Protein AF-A0A7V3H7J8-F1 (afdb_monomer_lite)

pLDDT: mean 81.55, std 11.9, range [46.94, 96.19]

Secondary structure (DSSP, 8-state):
-HHHHHHHHHHHHHHHHS------PPPPPGGGHHHHHHHHHHHHHHHHHHHHHHHHHTTBGGG--PPPP-SSPPTT--HHHHHHHHHSS--HHHHHHHHHHHHHTTSEEEEE--BTTB---EEEEE-S--GGGS-HHHHHIIIIIISSS-SEE---S-HHHHHHHHHHHHHHHHHHHHHTTSB-S-HHHHHHHHHHHHHHTTHHHHHHHHHHHHHHS-HHHHHHHHHHHHHHHHHHHHHHHSSS--HHHHHHHHHHHHTTHHHHH--TTHHHHSTTTHHHHHHHHHHHHHHTB-SB-HHHHHHHHHHHHHHHHIIIIIHHHHHHHHHH-TT---HHHHHHHHTT----HHHHH-

Radius of gyration: 30.69 Å; chains: 1; bounding box: 76×36×90 Å

Foldseek 3Di:
DVVLLVVLVVVVVVLVVDDDDPPWPPFDPPVVVVVLLVVVVVLLVVLVVVLLVLLLQLAFCVNVDDFAADQDADPPADLLLLLCLPPVACDLLLLLLLLLVCVQVVQKDWDFDDDPPDPTFIKIAGDPDDCPPPDPLSCCCVCPLAQVDHRMGGDDPPPPVSVVVVVVSSVVSVVVCVVVQFFPPDLLVSLLVSQLVSLVSCVVVLVSLLVVCVVNGDPSLSVLVSVLVVVLSCLSNVLSVDPDRDVVVSVVSSVVSVVCVCVVVVDPVVVSSHCSVVVVVSVVSSVSSSVRRDRTGSVNSVSSSSSVSHLVCLLPPVVVVVVVCCVVPVRDRDNSVSSCSSSVVDDHPSSVSD

Sequence (354 aa):
MHYLIFGMFLFIAYLTWHDFDTTVKPFPGPESLLPLILGQSVLLAGYIFYLFYLAKRFGSLSVMGSIVVRYTPPKDISLFQAGYLIDESNDTRDFAAAVIELADLGYLEIKTMKKEYVKDRLYLQKTSKQTTELTPDQRYFMEKILFSKDDLFYPPTDKAHFYQKFTKFDREVRDRLKLKGLLHFDIKEARRAFTRKAGMALFPFLIFYLLVTAIYFDSRLMILTGVLMLVFLIGVIGNASSEERNFSQMYAVYYFLMIPLPSIVQNWEIIYVTPMFIMPLITTLIQYHDSKITKFTEKGLKVYKELIGYREFILRTEVPRIARLMEERPHHVSKSLAYALLFKLLQHPLQNKL

Structure (mmCIF, N/CA/C/O backbone):
data_AF-A0A7V3H7J8-F1
#
_entry.id   AF-A0A7V3H7J8-F1
#
loop_
_atom_site.group_PDB
_atom_site.id
_atom_site.type_symbol
_atom_site.label_atom_id
_atom_site.label_alt_id
_atom_site.label_comp_id
_atom_site.label_asym_id
_atom_site.label_entity_id
_atom_site.label_seq_id
_atom_site.pdbx_PDB_ins_code
_atom_site.Cartn_x
_atom_site.Cartn_y
_atom_site.Cartn_z
_atom_site.occupancy
_atom_site.B_iso_or_equiv
_atom_site.auth_seq_id
_atom_site.auth_comp_id
_atom_site.auth_asym_id
_atom_site.auth_atom_id
_atom_site.pdbx_PDB_model_num
ATOM 1 N N . MET A 1 1 ? 28.751 11.196 -7.782 1.00 48.44 1 MET A N 1
ATOM 2 C CA . MET A 1 1 ? 27.990 11.639 -8.974 1.00 48.44 1 MET A CA 1
ATOM 3 C C . MET A 1 1 ? 28.751 12.699 -9.775 1.00 48.44 1 MET A C 1
ATOM 5 O O . MET A 1 1 ? 28.994 12.462 -10.945 1.00 48.44 1 MET A O 1
ATOM 9 N N . HIS A 1 2 ? 29.222 13.788 -9.155 1.00 46.94 2 HIS A N 1
ATOM 10 C CA . HIS A 1 2 ? 29.958 14.877 -9.826 1.00 46.94 2 HIS A CA 1
ATOM 11 C C . HIS A 1 2 ? 31.196 14.430 -10.637 1.00 46.94 2 HIS A C 1
ATOM 13 O O . HIS A 1 2 ? 31.300 14.766 -11.810 1.00 46.94 2 HIS A O 1
ATOM 19 N N . TYR A 1 3 ? 32.072 13.589 -10.076 1.00 54.25 3 TYR A N 1
ATOM 20 C CA . TYR A 1 3 ? 33.247 13.064 -10.798 1.00 54.25 3 TYR A CA 1
ATOM 21 C C . TYR A 1 3 ? 32.899 12.144 -11.980 1.00 54.25 3 TYR A C 1
ATOM 23 O O . TYR A 1 3 ? 33.614 12.114 -12.975 1.00 54.25 3 TYR A O 1
ATOM 31 N N . LEU A 1 4 ? 31.777 11.425 -11.886 1.00 52.94 4 LEU A N 1
ATOM 32 C CA . LEU A 1 4 ? 31.276 10.532 -12.937 1.00 52.94 4 LEU A CA 1
ATOM 33 C C . LEU A 1 4 ? 30.724 11.342 -14.120 1.00 52.94 4 LEU A C 1
ATOM 35 O O . LEU A 1 4 ? 30.998 11.020 -15.269 1.00 52.94 4 LEU A O 1
ATOM 39 N N . ILE A 1 5 ? 30.008 12.432 -13.826 1.00 54.97 5 ILE A N 1
ATOM 40 C CA . ILE A 1 5 ? 29.494 13.375 -14.830 1.00 54.97 5 ILE A CA 1
ATOM 41 C C . ILE A 1 5 ? 30.656 14.100 -15.527 1.00 54.97 5 ILE A C 1
ATOM 43 O O . ILE A 1 5 ? 30.672 14.187 -16.751 1.00 54.97 5 ILE A O 1
ATOM 47 N N . PHE A 1 6 ? 31.656 14.558 -14.767 1.00 65.69 6 PHE A N 1
ATOM 48 C CA . PHE A 1 6 ? 32.834 15.238 -15.315 1.00 65.69 6 PHE A CA 1
ATOM 49 C C . PHE A 1 6 ? 33.707 14.315 -16.181 1.00 65.69 6 PHE A C 1
ATOM 51 O O . PHE A 1 6 ? 34.091 14.687 -17.287 1.00 65.69 6 PHE A O 1
ATOM 58 N N . GLY A 1 7 ? 33.965 13.082 -15.731 1.00 67.56 7 GLY A N 1
ATOM 59 C CA . GLY A 1 7 ? 34.697 12.091 -16.527 1.00 67.56 7 GLY A CA 1
ATOM 60 C C . GLY A 1 7 ? 33.975 11.726 -17.826 1.00 67.56 7 GLY A C 1
ATOM 61 O O . GLY A 1 7 ? 34.606 11.577 -18.869 1.00 67.56 7 GLY A O 1
ATOM 62 N N . MET A 1 8 ? 32.642 11.659 -17.796 1.00 63.00 8 MET A N 1
ATOM 63 C CA . MET A 1 8 ? 31.847 11.394 -18.993 1.00 63.00 8 MET A CA 1
ATOM 64 C C . MET A 1 8 ? 31.831 12.582 -19.962 1.00 63.00 8 MET A C 1
ATOM 66 O O . MET A 1 8 ? 31.836 12.372 -21.169 1.00 63.00 8 MET A O 1
ATOM 70 N N . PHE A 1 9 ? 31.884 13.817 -19.455 1.00 65.62 9 PHE A N 1
ATOM 71 C CA . PHE A 1 9 ? 32.040 15.015 -20.283 1.00 65.62 9 PHE A CA 1
ATOM 72 C C . PHE A 1 9 ? 33.366 15.002 -21.051 1.00 65.62 9 PHE A C 1
ATOM 74 O O . PHE A 1 9 ? 33.374 15.214 -22.260 1.00 65.62 9 PHE A O 1
ATOM 81 N N . LEU A 1 10 ? 34.471 14.675 -20.375 1.00 70.94 10 LEU A N 1
ATOM 82 C CA . LEU A 1 10 ? 35.780 14.530 -21.018 1.00 70.94 10 LEU A CA 1
ATOM 83 C C . LEU A 1 10 ? 35.794 13.395 -22.051 1.00 70.94 10 LEU A C 1
ATOM 85 O O . LEU A 1 10 ? 36.398 13.543 -23.107 1.00 70.94 10 LEU A O 1
ATOM 89 N N . PHE A 1 11 ? 35.093 12.291 -21.780 1.00 67.25 11 PHE A N 1
ATOM 90 C CA . PHE A 1 11 ? 34.966 11.177 -22.720 1.00 67.25 11 PHE A CA 1
ATOM 91 C C . PHE A 1 11 ? 34.154 11.545 -23.970 1.00 67.25 11 PHE A C 1
ATOM 93 O O . PHE A 1 11 ? 34.574 11.240 -25.083 1.00 67.25 11 PHE A O 1
ATOM 100 N N . ILE A 1 12 ? 33.024 12.245 -23.807 1.00 62.56 12 ILE A N 1
ATOM 101 C CA . ILE A 1 12 ? 32.221 12.749 -24.932 1.00 62.56 12 ILE A CA 1
ATOM 102 C C . ILE A 1 12 ? 33.039 13.757 -25.745 1.00 62.56 12 ILE A C 1
ATOM 104 O O . ILE A 1 12 ? 33.110 13.622 -26.962 1.00 62.56 12 ILE A O 1
ATOM 108 N N . ALA A 1 13 ? 33.715 14.701 -25.081 1.00 63.53 13 ALA A N 1
ATOM 109 C CA . ALA A 1 13 ? 34.576 15.688 -25.728 1.00 63.53 13 ALA A CA 1
ATOM 110 C C . ALA A 1 13 ? 35.720 15.030 -26.521 1.00 63.53 13 ALA A C 1
ATOM 112 O O . ALA A 1 13 ? 35.988 15.422 -27.655 1.00 63.53 13 ALA A O 1
ATOM 113 N N . TYR A 1 14 ? 36.347 13.992 -25.958 1.00 69.50 14 TYR A N 1
ATOM 114 C CA . TYR A 1 14 ? 37.379 13.197 -26.625 1.00 69.50 14 TYR A CA 1
ATOM 115 C C . TYR A 1 14 ? 36.848 12.487 -27.878 1.00 69.50 14 TYR A C 1
ATOM 117 O O . TYR A 1 14 ? 37.484 12.546 -28.928 1.00 69.50 14 TYR A O 1
ATOM 125 N N . LEU A 1 15 ? 35.662 11.872 -27.796 1.00 58.56 15 LEU A N 1
ATOM 126 C CA . LEU A 1 15 ? 35.021 11.218 -28.940 1.00 58.56 15 LEU A CA 1
ATOM 127 C C . LEU A 1 15 ? 34.608 12.206 -30.041 1.00 58.56 15 LEU A C 1
ATOM 129 O O . LEU A 1 15 ? 34.590 11.823 -31.206 1.00 58.56 15 LEU A O 1
ATOM 133 N N . THR A 1 16 ? 34.276 13.453 -29.691 1.00 59.59 16 THR A N 1
ATOM 134 C CA . THR A 1 16 ? 33.894 14.498 -30.657 1.00 59.59 16 THR A CA 1
ATOM 135 C C . THR A 1 16 ? 35.073 15.259 -31.268 1.00 59.59 16 THR A C 1
ATOM 137 O O . THR A 1 16 ? 34.918 15.822 -32.343 1.00 59.59 16 THR A O 1
ATOM 140 N N . TRP A 1 17 ? 36.224 15.329 -30.588 1.00 58.91 17 TRP A N 1
ATOM 141 C CA . TRP A 1 17 ? 37.380 16.140 -31.012 1.00 58.91 17 TRP A CA 1
ATOM 142 C C . TRP A 1 17 ? 38.265 15.448 -32.054 1.00 58.91 17 TRP A C 1
ATOM 144 O O . TRP A 1 17 ? 38.999 16.099 -32.792 1.00 58.91 17 TRP A O 1
ATOM 154 N N . HIS A 1 18 ? 38.244 14.122 -32.094 1.00 58.72 18 HIS A N 1
ATOM 155 C CA . HIS A 1 18 ? 39.164 13.355 -32.915 1.00 58.72 18 HIS A CA 1
ATOM 156 C C . HIS A 1 18 ? 38.475 12.927 -34.223 1.00 58.72 18 HIS A C 1
ATOM 158 O O . HIS A 1 18 ? 37.581 12.080 -34.203 1.00 58.72 18 HIS A O 1
ATOM 164 N N . ASP A 1 19 ? 38.901 13.506 -35.354 1.00 49.66 19 ASP A N 1
ATOM 165 C CA . ASP A 1 19 ? 38.477 13.085 -36.697 1.00 49.66 19 ASP A CA 1
ATOM 166 C C . ASP A 1 19 ? 38.948 11.651 -36.951 1.00 49.66 19 ASP A C 1
ATOM 168 O O . ASP A 1 19 ? 40.128 11.383 -37.184 1.00 49.66 19 ASP A O 1
ATOM 172 N N . PHE A 1 20 ? 38.016 10.711 -36.870 1.00 52.31 20 PHE A N 1
ATOM 173 C CA . PHE A 1 20 ? 38.263 9.306 -37.151 1.00 52.31 20 PHE A CA 1
ATOM 174 C C . PHE A 1 20 ? 37.317 8.847 -38.255 1.00 52.31 20 PHE A C 1
ATOM 176 O O . PHE A 1 20 ? 36.102 8.995 -38.111 1.00 52.31 20 PHE A O 1
ATOM 183 N N . ASP A 1 21 ? 37.899 8.242 -39.293 1.00 49.41 21 ASP A N 1
ATOM 184 C CA . ASP A 1 21 ? 37.272 7.760 -40.529 1.00 49.41 21 ASP A CA 1
ATOM 185 C C . ASP A 1 21 ? 35.818 7.300 -40.316 1.00 49.41 21 ASP A C 1
ATOM 187 O O . ASP A 1 21 ? 35.538 6.374 -39.543 1.00 49.41 21 ASP A O 1
ATOM 191 N N . THR A 1 22 ? 34.883 8.042 -40.908 1.00 51.53 22 THR A N 1
ATOM 192 C CA . THR A 1 22 ? 33.435 7.916 -40.728 1.00 51.53 22 THR A CA 1
ATOM 193 C C . THR A 1 22 ? 32.859 7.017 -41.812 1.00 51.53 22 THR A C 1
ATOM 195 O O . THR A 1 22 ? 31.989 7.412 -42.586 1.00 51.53 22 THR A O 1
ATOM 198 N N . THR A 1 23 ? 33.296 5.760 -41.866 1.00 48.47 23 THR A N 1
ATOM 199 C CA . THR A 1 23 ? 32.569 4.751 -42.644 1.00 48.47 23 THR A CA 1
ATOM 200 C C . THR A 1 23 ? 31.285 4.393 -41.895 1.00 48.47 23 THR A C 1
ATOM 202 O O . THR A 1 23 ? 31.189 3.359 -41.232 1.00 48.47 23 THR A O 1
ATOM 205 N N . VAL A 1 24 ? 30.294 5.285 -41.949 1.00 54.56 24 VAL A N 1
ATOM 206 C CA . VAL A 1 24 ? 28.927 4.996 -41.519 1.00 54.56 24 VAL A CA 1
ATOM 207 C C . VAL A 1 24 ? 28.460 3.835 -42.388 1.00 54.56 24 VAL A C 1
ATOM 209 O O . VAL A 1 24 ? 28.353 3.979 -43.607 1.00 54.56 24 VAL A O 1
ATOM 212 N N . LYS A 1 25 ? 28.237 2.657 -41.787 1.00 60.25 25 LYS A N 1
ATOM 213 C CA . LYS A 1 25 ? 27.578 1.555 -42.500 1.00 60.25 25 LYS A CA 1
ATOM 214 C C . LYS A 1 25 ? 26.296 2.133 -43.109 1.00 60.25 25 LYS A C 1
ATOM 216 O O . LYS A 1 25 ? 25.581 2.822 -42.377 1.00 60.25 25 LYS A O 1
ATOM 221 N N . PRO A 1 26 ? 26.018 1.915 -44.407 1.00 58.59 26 PRO A N 1
ATOM 222 C CA . PRO A 1 26 ? 24.829 2.475 -45.027 1.00 58.59 26 PRO A CA 1
ATOM 223 C C . PRO A 1 26 ? 23.626 2.080 -44.180 1.00 58.59 26 PRO A C 1
ATOM 225 O O . PRO A 1 26 ? 23.442 0.898 -43.871 1.00 58.59 26 PRO A O 1
ATOM 228 N N . PHE A 1 27 ? 22.880 3.093 -43.735 1.00 58.94 27 PHE A N 1
ATOM 229 C CA . PHE A 1 27 ? 21.714 2.877 -42.899 1.00 58.94 27 PHE A CA 1
ATOM 230 C C . PHE A 1 27 ? 20.794 1.912 -43.645 1.00 58.94 27 PHE A C 1
ATOM 232 O O . PHE A 1 27 ? 20.545 2.104 -44.841 1.00 58.94 27 PHE A O 1
ATOM 239 N N . PRO A 1 28 ? 20.378 0.822 -42.998 1.00 61.19 28 PRO A N 1
ATOM 240 C CA . PRO A 1 28 ? 19.644 -0.208 -43.698 1.00 61.19 28 PRO A CA 1
ATOM 241 C C . PRO A 1 28 ? 18.299 0.391 -44.151 1.00 61.19 28 PRO A C 1
ATOM 243 O O . PRO A 1 28 ? 17.691 1.192 -43.442 1.00 61.19 28 PRO A O 1
ATOM 246 N N . GLY A 1 29 ? 17.854 0.062 -45.367 1.00 64.69 29 GLY A N 1
ATOM 247 C CA . GLY A 1 29 ? 16.627 0.639 -45.925 1.00 64.69 29 GLY A CA 1
ATOM 248 C C . GLY A 1 29 ? 15.390 0.381 -45.043 1.00 64.69 29 GLY A C 1
ATOM 249 O O . GLY A 1 29 ? 15.437 -0.478 -44.156 1.00 64.69 29 GLY A O 1
ATOM 250 N N . PRO A 1 30 ? 14.253 1.055 -45.299 1.00 65.12 30 PRO A N 1
ATOM 251 C CA . PRO A 1 30 ? 13.057 1.019 -44.444 1.00 65.12 30 PRO A CA 1
ATOM 252 C C . PRO A 1 30 ? 12.567 -0.390 -44.065 1.00 65.12 30 PRO A C 1
ATOM 254 O O . PRO A 1 30 ? 12.043 -0.600 -42.972 1.00 65.12 30 PRO A O 1
ATOM 257 N N . GLU A 1 31 ? 12.788 -1.374 -44.940 1.00 69.06 31 GLU A N 1
ATOM 258 C CA . GLU A 1 31 ? 12.435 -2.788 -44.745 1.00 69.06 31 GLU A CA 1
ATOM 259 C C . GLU A 1 31 ? 13.108 -3.429 -43.517 1.00 69.06 31 GLU A C 1
ATOM 261 O O . GLU A 1 31 ? 12.549 -4.321 -42.882 1.00 69.06 31 GLU A O 1
ATOM 266 N N . SER A 1 32 ? 14.284 -2.936 -43.130 1.00 71.00 32 SER A N 1
ATOM 267 C CA . SER A 1 32 ? 15.038 -3.407 -41.962 1.00 71.00 32 SER A CA 1
ATOM 268 C C . SER A 1 32 ? 14.593 -2.780 -40.633 1.00 71.00 32 SER A C 1
ATOM 270 O O . SER A 1 32 ? 14.887 -3.326 -39.569 1.00 71.00 32 SER A O 1
ATOM 272 N N . LEU A 1 33 ? 13.863 -1.658 -40.672 1.00 73.88 33 LEU A N 1
ATOM 273 C CA . LEU A 1 33 ? 13.420 -0.928 -39.479 1.00 73.88 33 LEU A CA 1
ATOM 274 C C . LEU A 1 33 ? 12.201 -1.578 -38.836 1.00 73.88 33 LEU A C 1
ATOM 276 O O . LEU A 1 33 ? 12.096 -1.635 -37.611 1.00 73.88 33 LEU A O 1
ATOM 280 N N . LEU A 1 34 ? 11.294 -2.107 -39.658 1.00 79.88 34 LEU A N 1
ATOM 281 C CA . LEU A 1 34 ? 10.054 -2.729 -39.206 1.00 79.88 34 LEU A CA 1
ATOM 282 C C . LEU A 1 34 ? 10.276 -3.847 -38.163 1.00 79.88 34 LEU A C 1
ATOM 284 O O . LEU A 1 34 ? 9.681 -3.759 -37.086 1.00 79.88 34 LEU A O 1
ATOM 288 N N . PRO A 1 35 ? 11.132 -4.869 -38.387 1.00 83.38 35 PRO A N 1
ATOM 289 C CA . PRO A 1 35 ? 11.359 -5.917 -37.389 1.00 83.38 35 PRO A CA 1
ATOM 290 C C . PRO A 1 35 ? 11.995 -5.388 -36.096 1.00 83.38 35 PRO A C 1
ATOM 292 O O . PRO A 1 35 ? 11.725 -5.923 -35.020 1.00 83.38 35 PRO A O 1
ATOM 295 N N . LEU A 1 36 ? 12.797 -4.320 -36.168 1.00 80.88 36 LEU A N 1
ATOM 296 C CA . LEU A 1 36 ? 13.416 -3.699 -34.994 1.00 80.88 36 LEU A CA 1
ATOM 297 C C . LEU A 1 36 ? 12.382 -2.963 -34.151 1.00 80.88 36 LEU A C 1
ATOM 299 O O . LEU A 1 36 ? 12.310 -3.182 -32.943 1.00 80.88 36 LEU A O 1
ATOM 303 N N . ILE A 1 37 ? 11.544 -2.149 -34.793 1.00 81.94 37 ILE A N 1
ATOM 304 C CA . ILE A 1 37 ? 10.445 -1.430 -34.143 1.00 81.94 37 ILE A CA 1
ATOM 305 C C . ILE A 1 37 ? 9.473 -2.430 -33.506 1.00 81.94 37 ILE A C 1
ATOM 307 O O . ILE A 1 37 ? 9.069 -2.255 -32.353 1.00 81.94 37 ILE A O 1
ATOM 311 N N . LEU A 1 38 ? 9.137 -3.515 -34.211 1.00 85.94 38 LEU A N 1
ATOM 312 C CA . LEU A 1 38 ? 8.300 -4.590 -33.676 1.00 85.94 38 LEU A CA 1
ATOM 313 C C . LEU A 1 38 ? 8.958 -5.272 -32.470 1.00 85.94 38 LEU A C 1
ATOM 315 O O . LEU A 1 38 ? 8.311 -5.422 -31.434 1.00 85.94 38 LEU A O 1
ATOM 319 N N . GLY A 1 39 ? 10.245 -5.621 -32.556 1.00 86.00 39 GLY A N 1
ATOM 320 C CA . GLY A 1 39 ? 10.995 -6.217 -31.448 1.00 86.00 39 GLY A CA 1
ATOM 321 C C . GLY A 1 39 ? 11.015 -5.331 -30.198 1.00 86.00 39 GLY A C 1
ATOM 322 O O . GLY A 1 39 ? 10.731 -5.801 -29.095 1.00 86.00 39 GLY A O 1
ATOM 323 N N . GLN A 1 40 ? 11.258 -4.029 -30.365 1.00 83.44 40 GLN A N 1
ATOM 324 C CA . GLN A 1 40 ? 11.216 -3.051 -29.271 1.00 83.44 40 GLN A CA 1
ATOM 325 C C . GLN A 1 40 ? 9.823 -2.904 -28.677 1.00 83.44 40 GLN A C 1
ATOM 327 O O . GLN A 1 40 ? 9.680 -2.838 -27.457 1.00 83.44 40 GLN A O 1
ATOM 332 N N . SER A 1 41 ? 8.798 -2.882 -29.526 1.00 86.88 41 SER A N 1
ATOM 333 C CA . SER A 1 41 ? 7.407 -2.767 -29.093 1.00 86.88 41 SER A CA 1
ATOM 334 C C . SER A 1 41 ? 6.981 -3.980 -28.266 1.00 86.88 41 SER A C 1
ATOM 336 O O . SER A 1 41 ? 6.339 -3.821 -27.229 1.00 86.88 41 SER A O 1
ATOM 338 N N . VAL A 1 42 ? 7.389 -5.187 -28.671 1.00 90.69 42 VAL A N 1
ATOM 339 C CA . VAL A 1 42 ? 7.134 -6.427 -27.922 1.00 90.69 42 VAL A CA 1
ATOM 340 C C . VAL A 1 42 ? 7.852 -6.409 -26.573 1.00 90.69 42 VAL A C 1
ATOM 342 O O . VAL A 1 42 ? 7.228 -6.705 -25.551 1.00 90.69 42 VAL A O 1
ATOM 345 N N . LEU A 1 43 ? 9.130 -6.015 -26.541 1.00 90.44 43 LEU A N 1
ATOM 346 C CA . LEU A 1 43 ? 9.864 -5.862 -25.284 1.00 90.44 43 LEU A CA 1
ATOM 347 C C . LEU A 1 43 ? 9.171 -4.848 -24.371 1.00 90.44 43 LEU A C 1
ATOM 349 O O . LEU A 1 43 ? 8.933 -5.151 -23.201 1.00 90.44 43 LEU A O 1
ATOM 353 N N . LEU A 1 44 ? 8.788 -3.682 -24.905 1.00 89.50 44 LEU A N 1
ATOM 354 C CA . LEU A 1 44 ? 8.095 -2.619 -24.173 1.00 89.50 44 LEU A CA 1
ATOM 355 C C . LEU A 1 44 ? 6.775 -3.104 -23.581 1.00 89.50 44 LEU A C 1
ATOM 357 O O . LEU A 1 44 ? 6.534 -2.908 -22.390 1.00 89.50 44 LEU A O 1
ATOM 361 N N . ALA A 1 45 ? 5.950 -3.778 -24.378 1.00 92.25 45 ALA A N 1
ATOM 362 C CA . ALA A 1 45 ? 4.697 -4.356 -23.913 1.00 92.25 45 ALA A CA 1
ATOM 363 C C . ALA A 1 45 ? 4.935 -5.380 -22.790 1.00 92.25 45 ALA A C 1
ATOM 365 O O . ALA A 1 45 ? 4.269 -5.325 -21.752 1.00 92.25 45 ALA A O 1
ATOM 366 N N . GLY A 1 46 ? 5.929 -6.261 -22.950 1.00 94.56 46 GLY A N 1
ATOM 367 C CA . GLY A 1 46 ? 6.325 -7.228 -21.924 1.00 94.56 46 GLY A CA 1
ATOM 368 C C . GLY A 1 46 ? 6.790 -6.562 -20.627 1.00 94.56 46 GLY A C 1
ATOM 369 O O . GLY A 1 46 ? 6.402 -6.980 -19.535 1.00 94.56 46 GLY A O 1
ATOM 370 N N . TYR A 1 47 ? 7.558 -5.478 -20.728 1.00 94.06 47 TYR A N 1
ATOM 371 C CA . TYR A 1 47 ? 8.011 -4.705 -19.574 1.00 94.06 47 TYR A CA 1
ATOM 372 C C . TYR A 1 47 ? 6.882 -3.973 -18.866 1.00 94.06 47 TYR A C 1
ATOM 374 O O . TYR A 1 47 ? 6.817 -4.004 -17.641 1.00 94.06 47 TYR A O 1
ATOM 382 N N . ILE A 1 48 ? 5.978 -3.339 -19.614 1.00 94.06 48 ILE A N 1
ATOM 383 C CA . ILE A 1 48 ? 4.800 -2.686 -19.043 1.00 94.06 48 ILE A CA 1
ATOM 384 C C . ILE A 1 48 ? 3.975 -3.727 -18.283 1.00 94.06 48 ILE A C 1
ATOM 386 O O . ILE A 1 48 ? 3.651 -3.514 -17.116 1.00 94.06 48 ILE A O 1
ATOM 390 N N . PHE A 1 49 ? 3.711 -4.889 -18.887 1.00 95.75 49 PHE A N 1
ATOM 391 C CA . PHE A 1 49 ? 3.004 -5.979 -18.217 1.00 95.75 49 PHE A CA 1
ATOM 392 C C . PHE A 1 49 ? 3.721 -6.438 -16.936 1.00 95.75 49 PHE A C 1
ATOM 394 O O . PHE A 1 49 ? 3.092 -6.567 -15.882 1.00 95.75 49 PHE A O 1
ATOM 401 N N . TYR A 1 50 ? 5.044 -6.615 -16.992 1.00 96.19 50 TYR A N 1
ATOM 402 C CA . TYR A 1 50 ? 5.858 -6.937 -15.820 1.00 96.19 50 TYR A CA 1
ATOM 403 C C . TYR A 1 50 ? 5.785 -5.849 -14.738 1.00 96.19 50 TYR A C 1
ATOM 405 O O . TYR A 1 50 ? 5.653 -6.171 -13.558 1.00 96.19 50 TYR A O 1
ATOM 413 N N . LEU A 1 51 ? 5.816 -4.569 -15.113 1.00 95.69 51 LEU A N 1
ATOM 414 C CA . LEU A 1 51 ? 5.720 -3.444 -14.187 1.00 95.69 51 LEU A CA 1
ATOM 415 C C . LEU A 1 51 ? 4.360 -3.422 -13.481 1.00 95.69 51 LEU A C 1
ATOM 417 O O . LEU A 1 51 ? 4.316 -3.259 -12.263 1.00 95.69 51 LEU A O 1
ATOM 421 N N . PHE A 1 52 ? 3.265 -3.658 -14.210 1.00 95.31 52 PHE A N 1
ATOM 422 C CA . PHE A 1 52 ? 1.923 -3.802 -13.635 1.00 95.31 52 PHE A CA 1
ATOM 423 C C . PHE A 1 52 ? 1.836 -4.997 -12.679 1.00 95.31 52 PHE A C 1
ATOM 425 O O . PHE A 1 52 ? 1.310 -4.870 -11.568 1.00 95.31 52 PHE A O 1
ATOM 432 N N . TYR A 1 53 ? 2.387 -6.148 -13.075 1.00 95.81 53 TYR A N 1
ATOM 433 C CA . TYR A 1 53 ? 2.484 -7.329 -12.217 1.00 95.81 53 TYR A CA 1
ATOM 434 C C . TYR A 1 53 ? 3.261 -7.027 -10.926 1.00 95.81 53 TYR A C 1
ATOM 436 O O . TYR A 1 53 ? 2.804 -7.346 -9.825 1.00 95.81 53 TYR A O 1
ATOM 444 N N . LEU A 1 54 ? 4.404 -6.351 -11.042 1.00 95.94 54 LEU A N 1
ATOM 445 C CA . LEU A 1 54 ? 5.238 -5.965 -9.911 1.00 95.94 54 LEU A CA 1
ATOM 446 C C . LEU A 1 54 ? 4.510 -4.961 -9.004 1.00 95.94 54 LEU A C 1
ATOM 448 O O . LEU A 1 54 ? 4.461 -5.156 -7.791 1.00 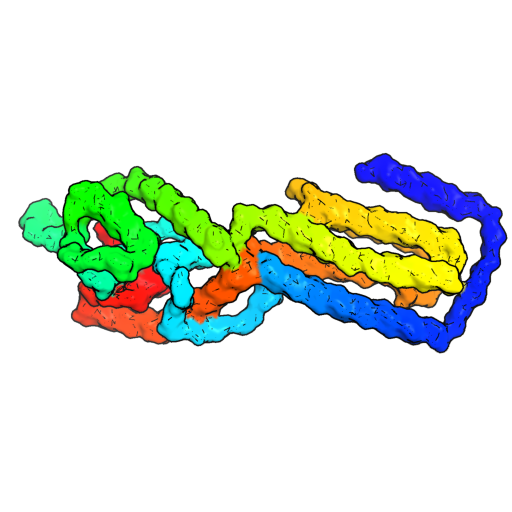95.94 54 LEU A O 1
ATOM 452 N N . ALA A 1 55 ? 3.882 -3.931 -9.572 1.00 95.31 55 ALA A N 1
ATOM 453 C CA . ALA A 1 55 ? 3.123 -2.925 -8.831 1.00 95.31 55 ALA A CA 1
ATOM 454 C C . ALA A 1 55 ? 1.991 -3.563 -8.012 1.00 95.31 55 ALA A C 1
ATOM 456 O O . ALA A 1 55 ? 1.786 -3.207 -6.848 1.00 95.31 55 ALA A O 1
ATOM 457 N N . LYS A 1 56 ? 1.308 -4.565 -8.579 1.00 94.62 56 LYS A N 1
ATOM 458 C CA . LYS A 1 56 ? 0.307 -5.371 -7.870 1.00 94.62 56 LYS A CA 1
ATOM 459 C C . LYS A 1 56 ? 0.905 -6.137 -6.698 1.00 94.62 56 LYS A C 1
ATOM 461 O O . LYS A 1 56 ? 0.393 -6.032 -5.585 1.00 94.62 56 LYS A O 1
ATOM 466 N N . ARG A 1 57 ? 2.015 -6.841 -6.923 1.00 93.88 57 ARG A N 1
ATOM 467 C CA . ARG A 1 57 ? 2.723 -7.618 -5.892 1.00 93.88 57 ARG A CA 1
ATOM 468 C C . ARG A 1 57 ? 3.154 -6.769 -4.695 1.00 93.88 57 ARG A C 1
ATOM 470 O O . ARG A 1 57 ? 3.143 -7.247 -3.561 1.00 93.88 57 ARG A O 1
ATOM 477 N N . PHE A 1 58 ? 3.523 -5.516 -4.948 1.00 94.06 58 PHE A N 1
ATOM 478 C CA . PHE A 1 58 ? 3.952 -4.563 -3.924 1.00 94.06 58 PHE A CA 1
ATOM 479 C C . PHE A 1 58 ? 2.804 -3.763 -3.286 1.00 94.06 58 PHE A C 1
ATOM 481 O O . PHE A 1 58 ? 3.062 -2.978 -2.378 1.00 94.06 58 PHE A O 1
ATOM 488 N N . GLY A 1 59 ? 1.546 -3.983 -3.686 1.00 91.31 59 GLY A N 1
ATOM 489 C CA . GLY A 1 59 ? 0.387 -3.317 -3.080 1.00 91.31 59 GLY A CA 1
ATOM 490 C C . GLY A 1 59 ? 0.203 -1.862 -3.525 1.00 91.31 59 GLY A C 1
ATOM 491 O O . GLY A 1 59 ? -0.178 -0.998 -2.730 1.00 91.31 59 GLY A O 1
ATOM 492 N N . SER A 1 60 ? 0.486 -1.573 -4.799 1.00 92.75 60 SER A N 1
ATOM 493 C CA . SER A 1 60 ? 0.203 -0.266 -5.395 1.00 92.75 60 SER A CA 1
ATOM 494 C C . SER A 1 60 ? -1.302 -0.049 -5.577 1.00 92.75 60 SER A C 1
ATOM 496 O O . SER A 1 60 ? -1.988 -0.862 -6.194 1.00 92.75 60 SER A O 1
ATOM 498 N N . LEU A 1 61 ? -1.825 1.085 -5.102 1.00 89.44 61 LEU A N 1
ATOM 499 C CA . LEU A 1 61 ? -3.235 1.463 -5.287 1.00 89.44 61 LEU A CA 1
ATOM 500 C C . LEU A 1 61 ? -3.607 1.709 -6.748 1.00 89.44 61 LEU A C 1
ATOM 502 O O . LEU A 1 61 ? -4.771 1.593 -7.111 1.00 89.44 61 LEU A O 1
ATOM 506 N N . SER A 1 62 ? -2.628 2.026 -7.593 1.00 85.50 62 SER A N 1
ATOM 507 C CA . SER A 1 62 ? -2.837 2.247 -9.030 1.00 85.50 62 SER A CA 1
ATOM 508 C C . SER A 1 62 ? -3.464 1.048 -9.750 1.00 85.50 62 SER A C 1
ATOM 510 O O . SER A 1 62 ? -4.103 1.218 -10.781 1.00 85.50 62 SER A O 1
ATOM 512 N N . VAL A 1 63 ? -3.309 -0.159 -9.198 1.00 86.69 63 VAL A N 1
ATOM 513 C CA . VAL A 1 63 ? -3.884 -1.394 -9.747 1.00 86.69 63 VAL A CA 1
ATOM 514 C C . VAL A 1 63 ? -5.097 -1.887 -8.953 1.00 86.69 63 VAL A C 1
ATOM 516 O O . VAL A 1 63 ? -5.592 -2.997 -9.168 1.00 86.69 63 VAL A O 1
ATOM 519 N N . MET A 1 64 ? -5.592 -1.073 -8.017 1.00 80.94 64 MET A N 1
ATOM 520 C CA . MET A 1 64 ? -6.813 -1.344 -7.272 1.00 80.94 64 MET A CA 1
ATOM 521 C C . MET A 1 64 ? -8.007 -1.135 -8.213 1.00 80.94 64 MET A C 1
ATOM 523 O O . MET A 1 64 ? -8.544 -0.041 -8.333 1.00 80.94 64 MET A O 1
ATOM 527 N N . GLY A 1 65 ? -8.404 -2.192 -8.927 1.00 84.31 65 GLY A N 1
ATOM 528 C CA . GLY A 1 65 ? -9.600 -2.165 -9.781 1.00 84.31 65 GLY A CA 1
ATOM 529 C C . GLY A 1 65 ? -10.898 -1.945 -8.986 1.00 84.31 65 GLY A C 1
ATOM 530 O O . GLY A 1 65 ? -10.873 -1.824 -7.761 1.00 84.31 65 GLY A O 1
ATOM 531 N N . SER A 1 66 ? -12.049 -2.014 -9.657 1.00 89.31 66 SER A N 1
ATOM 532 C CA . SER A 1 66 ? -13.383 -1.704 -9.104 1.00 89.31 66 SER A CA 1
ATOM 533 C C . SER A 1 66 ? -13.710 -2.362 -7.758 1.00 89.31 66 SER A C 1
ATOM 535 O O . SER A 1 66 ? -13.467 -3.552 -7.552 1.00 89.31 66 SER A O 1
ATOM 537 N N . ILE A 1 67 ? -14.278 -1.595 -6.827 1.00 91.00 67 ILE A N 1
ATOM 538 C CA . ILE A 1 67 ? -14.667 -2.064 -5.491 1.00 91.00 67 ILE A CA 1
ATOM 539 C C . ILE A 1 67 ? -16.062 -2.685 -5.571 1.00 91.00 67 ILE A C 1
ATOM 541 O O . ILE A 1 67 ? -17.016 -2.028 -5.972 1.00 91.00 67 ILE A O 1
ATOM 545 N N . VAL A 1 68 ? -16.173 -3.958 -5.192 1.00 92.88 68 VAL A N 1
ATOM 546 C CA . VAL A 1 68 ? -17.451 -4.680 -5.149 1.00 92.88 68 VAL A CA 1
ATOM 547 C C . VAL A 1 68 ? -18.037 -4.549 -3.748 1.00 92.88 68 VAL A C 1
ATOM 549 O O . VAL A 1 68 ? -17.324 -4.762 -2.765 1.00 92.88 68 VAL A O 1
ATOM 552 N N . VAL A 1 69 ? -19.326 -4.215 -3.664 1.00 94.12 69 VAL A N 1
ATOM 553 C CA . VAL A 1 69 ? -20.070 -4.138 -2.399 1.00 94.12 69 VAL A CA 1
ATOM 554 C C . VAL A 1 69 ? -20.066 -5.503 -1.710 1.00 94.12 69 VAL A C 1
ATOM 556 O O . VAL A 1 69 ? -20.207 -6.540 -2.360 1.00 94.12 69 VAL A O 1
ATOM 559 N N . ARG A 1 70 ? -19.898 -5.515 -0.386 1.00 93.06 70 ARG A N 1
ATOM 560 C CA . ARG A 1 70 ? -19.913 -6.743 0.418 1.00 93.06 70 ARG A CA 1
ATOM 561 C C . ARG A 1 70 ? -20.902 -6.635 1.558 1.00 93.06 70 ARG A C 1
ATOM 563 O O . ARG A 1 70 ? -20.970 -5.604 2.200 1.00 93.06 70 ARG A O 1
ATOM 570 N N . TYR A 1 71 ? -21.611 -7.721 1.839 1.00 91.62 71 TYR A N 1
ATOM 571 C CA . TYR A 1 71 ? -22.620 -7.786 2.903 1.00 91.62 71 TYR A CA 1
ATOM 572 C C . TYR A 1 71 ? -22.055 -8.231 4.256 1.00 91.62 71 TYR A C 1
ATOM 574 O O . TYR A 1 71 ? -22.720 -8.120 5.278 1.00 91.62 71 TYR A O 1
ATOM 582 N N . THR A 1 72 ? -20.827 -8.750 4.270 1.00 91.06 72 THR A N 1
ATOM 583 C CA . THR A 1 72 ? -20.157 -9.250 5.473 1.00 91.06 72 THR A CA 1
ATOM 584 C C . THR A 1 72 ? -18.747 -8.679 5.566 1.00 91.06 72 THR A C 1
ATOM 586 O O . THR A 1 72 ? -18.114 -8.473 4.521 1.00 91.06 72 THR A O 1
ATOM 589 N N . PRO A 1 73 ? -18.206 -8.491 6.784 1.00 90.81 73 PRO A N 1
ATOM 590 C CA . PRO A 1 73 ? -16.812 -8.105 6.940 1.00 90.81 73 PRO A CA 1
ATOM 591 C C . PRO A 1 73 ? -15.875 -9.196 6.385 1.00 90.81 73 PRO A C 1
ATOM 593 O O . PRO A 1 73 ? -16.286 -10.357 6.260 1.00 90.81 73 PRO A O 1
ATOM 596 N N . PRO A 1 74 ? -14.620 -8.849 6.049 1.00 91.06 74 PRO A N 1
ATOM 597 C CA . PRO A 1 74 ? -13.628 -9.821 5.603 1.00 91.06 74 PRO A CA 1
ATOM 598 C C . PRO A 1 74 ? -13.418 -10.925 6.642 1.00 91.06 74 PRO A C 1
ATOM 600 O O . PRO A 1 74 ? -13.412 -10.671 7.848 1.00 91.06 74 PRO A O 1
ATOM 603 N N . LYS A 1 75 ? -13.211 -12.155 6.166 1.00 87.19 75 LYS A N 1
ATOM 604 C CA . LYS A 1 75 ? -12.897 -13.296 7.034 1.00 87.19 75 LYS A CA 1
ATOM 605 C C . LYS A 1 75 ? -11.528 -13.101 7.693 1.00 87.19 75 LYS A C 1
ATOM 607 O O . LYS A 1 75 ? -10.634 -12.506 7.097 1.00 87.19 75 LYS A O 1
ATOM 612 N N . ASP A 1 76 ? -11.373 -13.625 8.906 1.00 87.56 76 ASP A N 1
ATOM 613 C CA . ASP A 1 76 ? -10.116 -13.639 9.673 1.00 87.56 76 ASP A CA 1
ATOM 614 C C . ASP A 1 76 ? -9.534 -12.257 10.023 1.00 87.56 76 ASP A C 1
ATOM 616 O O . ASP A 1 76 ? -8.348 -12.138 10.354 1.00 87.56 76 ASP A O 1
ATOM 620 N N . ILE A 1 77 ? -10.369 -11.217 9.977 1.00 92.38 77 ILE A N 1
ATOM 621 C CA . ILE A 1 77 ? -10.039 -9.847 10.368 1.00 92.38 77 ILE A CA 1
ATOM 622 C C . ILE A 1 77 ? -10.936 -9.452 11.538 1.00 92.38 77 ILE A C 1
ATOM 624 O O . ILE A 1 77 ? -12.159 -9.427 11.410 1.00 92.38 77 ILE A O 1
ATOM 628 N N . SER A 1 78 ? -10.324 -9.158 12.684 1.00 92.25 78 SER A N 1
ATOM 629 C CA . SER A 1 78 ? -11.037 -8.629 13.854 1.00 92.25 78 SER A CA 1
ATOM 630 C C . SER A 1 78 ? -11.451 -7.171 13.634 1.00 92.25 78 SER A C 1
ATOM 632 O O . SER A 1 78 ? -10.907 -6.491 12.761 1.00 92.25 78 SER A O 1
ATOM 634 N N . LEU A 1 79 ? -12.374 -6.658 14.450 1.00 91.56 79 LEU A N 1
ATOM 635 C CA . LEU A 1 79 ? -12.788 -5.254 14.394 1.00 91.56 79 LEU A CA 1
ATOM 636 C C . LEU A 1 79 ? -11.602 -4.288 14.552 1.00 91.56 79 LEU A C 1
ATOM 638 O O . LEU A 1 79 ? -11.461 -3.367 13.757 1.00 91.56 79 LEU A O 1
ATOM 642 N N . PHE A 1 80 ? -10.689 -4.552 15.492 1.00 91.12 80 PHE A N 1
ATOM 643 C CA . PHE A 1 80 ? -9.477 -3.742 15.686 1.00 91.12 80 PHE A CA 1
ATOM 644 C C . PHE A 1 80 ? -8.529 -3.777 14.491 1.00 91.12 80 PHE A C 1
ATOM 646 O O . PHE A 1 80 ? -7.939 -2.768 14.117 1.00 91.12 80 PHE A O 1
ATOM 653 N N . GLN A 1 81 ? -8.375 -4.946 13.868 1.00 93.25 81 GLN A N 1
ATOM 654 C CA . GLN A 1 81 ? -7.594 -5.055 12.641 1.00 93.25 81 GLN A CA 1
ATOM 655 C C . GLN A 1 81 ? -8.261 -4.283 11.501 1.00 93.25 81 GLN A C 1
ATOM 657 O O . GLN A 1 81 ? -7.564 -3.626 10.735 1.00 93.25 81 GLN A O 1
ATOM 662 N N . ALA A 1 82 ? -9.590 -4.333 11.396 1.00 92.81 82 ALA A N 1
ATOM 663 C CA . ALA A 1 82 ? -10.342 -3.569 10.409 1.00 92.81 82 ALA A CA 1
ATOM 664 C C . ALA A 1 82 ? -10.202 -2.053 10.621 1.00 92.81 82 ALA A C 1
ATOM 666 O O . ALA A 1 82 ? -9.960 -1.351 9.641 1.00 92.81 82 ALA A O 1
ATOM 667 N N . GLY A 1 83 ? -10.287 -1.577 11.869 1.00 89.69 83 GLY A N 1
ATOM 668 C CA . GLY A 1 83 ? -10.053 -0.175 12.237 1.00 89.69 83 GLY A CA 1
ATOM 669 C C . GLY A 1 83 ? -8.667 0.276 11.805 1.00 89.69 83 GLY A C 1
ATOM 670 O O . GLY A 1 83 ? -8.529 1.113 10.918 1.00 89.69 83 GLY A O 1
ATOM 671 N N . TYR A 1 84 ? -7.634 -0.439 12.259 1.00 90.81 84 TYR A N 1
ATOM 672 C CA . TYR A 1 84 ? -6.247 -0.147 11.897 1.00 90.81 84 TYR A CA 1
ATOM 673 C C . TYR A 1 84 ? -5.986 -0.122 10.376 1.00 90.81 84 TYR A C 1
ATOM 675 O O . TYR A 1 84 ? -5.190 0.678 9.868 1.00 90.81 84 TYR A O 1
ATOM 683 N N . LEU A 1 85 ? -6.627 -1.016 9.616 1.00 92.19 85 LEU A N 1
ATOM 684 C CA . LEU A 1 85 ? -6.510 -1.033 8.156 1.00 92.19 85 LEU A CA 1
ATOM 685 C C . LEU A 1 85 ? -7.186 0.180 7.495 1.00 92.19 85 LEU A C 1
ATOM 687 O O . LEU A 1 85 ? -6.823 0.498 6.367 1.00 92.19 85 LEU A O 1
ATOM 691 N N . ILE A 1 86 ? -8.122 0.863 8.154 1.00 89.12 86 ILE A N 1
ATOM 692 C CA . ILE A 1 86 ? -8.837 2.024 7.611 1.00 89.12 86 ILE A CA 1
ATOM 693 C C . ILE A 1 86 ? -8.188 3.347 8.001 1.00 89.12 86 ILE A C 1
ATOM 695 O O . ILE A 1 86 ? -7.941 4.156 7.109 1.00 89.12 86 ILE A O 1
ATOM 699 N N . ASP A 1 87 ? -7.910 3.574 9.281 1.00 83.38 87 ASP A N 1
ATOM 700 C CA . ASP A 1 87 ? -7.471 4.883 9.787 1.00 83.38 87 ASP A CA 1
ATOM 701 C C . ASP A 1 87 ? -6.156 4.855 10.578 1.00 83.38 87 ASP A C 1
ATOM 703 O O . ASP A 1 87 ? -5.697 5.887 11.053 1.00 83.38 87 ASP A O 1
ATOM 707 N N . GLU A 1 88 ? -5.486 3.700 10.625 1.00 76.81 88 GLU A N 1
ATOM 708 C CA . GLU A 1 88 ? -4.139 3.508 11.188 1.00 76.81 88 GLU A CA 1
ATOM 709 C C . GLU A 1 88 ? -3.976 3.768 12.693 1.00 76.81 88 GLU A C 1
ATOM 711 O O . GLU A 1 88 ? -2.863 3.623 13.212 1.00 76.81 88 GLU A O 1
ATOM 716 N N . SER A 1 89 ? -5.051 4.092 13.402 1.00 69.75 89 SER A N 1
ATOM 717 C CA . SER A 1 89 ? -5.048 4.331 14.843 1.00 69.75 89 SER A CA 1
ATOM 718 C C . SER A 1 89 ? -6.377 3.901 15.417 1.00 69.75 89 SER A C 1
ATOM 720 O O . SER A 1 89 ? -7.396 4.306 14.873 1.00 69.75 89 SER A O 1
ATOM 722 N N . ASN A 1 90 ? -6.381 3.180 16.534 1.00 67.25 90 ASN A N 1
ATOM 723 C CA . ASN A 1 90 ? -7.644 2.950 17.204 1.00 67.25 90 ASN A CA 1
ATOM 724 C C . ASN A 1 90 ? -7.946 4.168 18.096 1.00 67.25 90 ASN A C 1
ATOM 726 O O . ASN A 1 90 ? -7.209 4.473 19.039 1.00 67.25 90 ASN A O 1
ATOM 730 N N . ASP A 1 91 ? -9.020 4.890 17.791 1.00 74.56 91 ASP A N 1
ATOM 731 C CA . ASP A 1 91 ? -9.466 6.050 18.556 1.00 74.56 91 ASP A CA 1
ATOM 732 C C . ASP A 1 91 ? -10.557 5.681 19.587 1.00 74.56 91 ASP A C 1
ATOM 734 O O . ASP A 1 91 ? -10.925 4.519 19.789 1.00 74.56 91 ASP A O 1
ATOM 738 N N . THR A 1 92 ? -11.078 6.686 20.297 1.00 76.75 92 THR A N 1
ATOM 739 C CA . THR A 1 92 ? -12.173 6.514 21.276 1.00 76.75 92 THR A CA 1
ATOM 740 C C . THR A 1 92 ? -13.409 5.807 20.694 1.00 76.75 92 THR A C 1
ATOM 742 O O . THR A 1 92 ? -14.130 5.103 21.403 1.00 76.75 92 THR A O 1
ATOM 745 N N . ARG A 1 93 ? -13.661 5.964 19.390 1.00 80.00 93 ARG A N 1
ATOM 746 C CA . ARG A 1 93 ? -14.786 5.355 18.679 1.00 80.00 93 ARG A CA 1
ATOM 747 C C . ARG A 1 93 ? -14.520 3.886 18.417 1.00 80.00 93 ARG A C 1
ATOM 749 O O . ARG A 1 93 ? -15.453 3.105 18.558 1.00 80.00 93 ARG A O 1
ATOM 756 N N . ASP A 1 94 ? -13.282 3.506 18.121 1.00 83.56 94 ASP A N 1
ATOM 757 C CA . ASP A 1 94 ? -12.902 2.102 17.926 1.00 83.56 94 ASP A CA 1
ATOM 758 C C . ASP A 1 94 ? -12.961 1.323 19.238 1.00 83.56 94 ASP A C 1
ATOM 760 O O . ASP A 1 94 ? -13.402 0.173 19.267 1.00 83.56 94 ASP A O 1
ATOM 764 N N . PHE A 1 95 ? -12.626 1.981 20.354 1.00 86.50 95 PHE A N 1
ATOM 765 C CA . PHE A 1 95 ? -12.886 1.447 21.689 1.00 86.50 95 PHE A CA 1
ATOM 766 C C . PHE A 1 95 ? -14.385 1.187 21.908 1.00 86.50 95 PHE A C 1
ATOM 768 O O . PHE A 1 95 ? -14.777 0.077 22.271 1.00 86.50 95 PHE A O 1
ATOM 775 N N . ALA A 1 96 ? -15.240 2.182 21.647 1.00 87.44 96 ALA A N 1
ATOM 776 C CA . ALA A 1 96 ? -16.687 2.031 21.794 1.00 87.44 96 ALA A CA 1
ATOM 777 C C . ALA A 1 96 ? -17.262 0.957 20.852 1.00 87.44 96 ALA A C 1
ATOM 779 O O . ALA A 1 96 ? -18.099 0.155 21.266 1.00 87.44 96 ALA A O 1
ATOM 780 N N . ALA A 1 97 ? -16.783 0.904 19.609 1.00 90.38 97 ALA A N 1
ATOM 781 C CA . ALA A 1 97 ? -17.152 -0.104 18.626 1.00 90.38 97 ALA A CA 1
ATOM 782 C C . ALA A 1 97 ? -16.812 -1.517 19.120 1.00 90.38 97 ALA A C 1
ATOM 784 O O . ALA A 1 97 ? -17.641 -2.418 19.013 1.00 90.38 97 ALA A O 1
ATOM 785 N N . ALA A 1 98 ? -15.637 -1.705 19.723 1.00 90.81 98 ALA A N 1
ATOM 786 C CA . ALA A 1 98 ? -15.226 -2.990 20.276 1.00 90.81 98 ALA A CA 1
ATOM 787 C C . ALA A 1 98 ? -16.017 -3.399 21.524 1.00 90.81 98 ALA A C 1
ATOM 789 O O . ALA A 1 98 ? -16.336 -4.575 21.692 1.00 90.81 98 ALA A O 1
ATOM 790 N N . VAL A 1 99 ? -16.378 -2.443 22.386 1.00 91.38 99 VAL A N 1
ATOM 791 C CA . VAL A 1 99 ? -17.286 -2.703 23.516 1.00 91.38 99 VAL A CA 1
ATOM 792 C C . VAL A 1 99 ? -18.650 -3.179 23.007 1.00 91.38 99 VAL A C 1
ATOM 794 O O . VAL A 1 99 ? -19.185 -4.157 23.524 1.00 91.38 99 VAL A O 1
ATOM 797 N N . ILE A 1 100 ? -19.189 -2.533 21.968 1.00 91.12 100 ILE A N 1
ATOM 798 C CA . ILE A 1 100 ? -20.447 -2.936 21.321 1.00 91.12 100 ILE A CA 1
ATOM 799 C C . ILE A 1 100 ? -20.313 -4.318 20.678 1.00 91.12 100 ILE A C 1
ATOM 801 O O . ILE A 1 100 ? -21.206 -5.140 20.840 1.00 91.12 100 ILE A O 1
ATOM 805 N N . GLU A 1 101 ? -19.201 -4.619 20.005 1.00 92.75 101 GLU A N 1
ATOM 806 C CA . GLU A 1 101 ? -18.973 -5.949 19.428 1.00 92.75 101 GLU A CA 1
ATOM 807 C C . GLU A 1 101 ? -18.973 -7.046 20.505 1.00 92.75 101 GLU A C 1
ATOM 809 O O . GLU A 1 101 ? -19.644 -8.063 20.350 1.00 92.75 101 GLU A O 1
ATOM 814 N N . LEU A 1 102 ? -18.275 -6.841 21.625 1.00 93.44 102 LEU A N 1
ATOM 815 C CA . LEU A 1 102 ? -18.270 -7.812 22.724 1.00 93.44 102 LEU A CA 1
ATOM 816 C C . LEU A 1 102 ? -19.643 -7.954 23.396 1.00 93.44 102 LEU A C 1
ATOM 818 O O . LEU A 1 102 ? -19.994 -9.058 23.818 1.00 93.44 102 LEU A O 1
ATOM 822 N N . ALA A 1 103 ? -20.413 -6.868 23.484 1.00 92.06 103 ALA A N 1
ATOM 823 C CA . ALA A 1 103 ? -21.776 -6.899 24.003 1.00 92.06 103 ALA A CA 1
ATOM 824 C C . ALA A 1 103 ? -22.728 -7.677 23.080 1.00 92.06 103 ALA A C 1
ATOM 826 O O . ALA A 1 103 ? -23.491 -8.509 23.561 1.00 92.06 103 ALA A O 1
ATOM 827 N N . ASP A 1 104 ? -22.634 -7.474 21.762 1.00 90.50 104 ASP A N 1
ATOM 828 C CA . ASP A 1 104 ? -23.420 -8.203 20.753 1.00 90.50 104 ASP A CA 1
ATOM 829 C C . ASP A 1 104 ? -23.120 -9.708 20.798 1.00 90.50 104 ASP A C 1
ATOM 831 O O . ASP A 1 104 ? -24.010 -10.551 20.724 1.00 90.50 104 ASP A O 1
ATOM 835 N N . LEU A 1 105 ? -21.848 -10.055 21.015 1.00 90.62 105 LEU A N 1
ATOM 836 C CA . LEU A 1 105 ? -21.397 -11.436 21.179 1.00 90.62 105 LEU A CA 1
ATOM 837 C C . LEU A 1 105 ? -21.737 -12.045 22.559 1.00 90.62 105 LEU A C 1
ATOM 839 O O . LEU A 1 105 ? -21.478 -13.236 22.777 1.00 90.62 105 LEU A O 1
ATOM 843 N N . GLY A 1 106 ? -22.304 -11.265 23.487 1.00 90.44 106 GLY A N 1
ATOM 844 C CA . GLY A 1 106 ? -22.747 -11.707 24.815 1.00 90.44 106 GLY A CA 1
ATOM 845 C C . GLY A 1 106 ? -21.637 -11.871 25.861 1.00 90.44 106 GLY A C 1
ATOM 846 O O . GLY A 1 106 ? -21.839 -12.545 26.870 1.00 90.44 106 GLY A O 1
ATOM 847 N N . TYR A 1 107 ? -20.454 -11.294 25.634 1.00 92.25 107 TYR A N 1
ATOM 848 C CA . TYR A 1 107 ? -19.314 -11.385 26.559 1.00 92.25 107 TYR A CA 1
ATOM 849 C C . TYR A 1 107 ? -19.338 -10.347 27.679 1.00 92.25 107 TYR A C 1
ATOM 851 O O . TYR A 1 107 ? -18.691 -10.539 28.713 1.00 92.25 107 TYR A O 1
ATOM 859 N N . LEU A 1 108 ? -20.063 -9.251 27.472 1.00 92.56 108 LEU A N 1
ATOM 860 C CA . LEU A 1 108 ? -20.263 -8.217 28.474 1.00 92.56 108 LEU A CA 1
ATOM 861 C C . LEU A 1 108 ? -21.644 -7.579 28.340 1.00 92.56 108 LEU A C 1
ATOM 863 O O . LEU A 1 108 ? -22.250 -7.593 27.272 1.00 92.56 108 LEU A O 1
ATOM 867 N N . GLU A 1 109 ? -22.104 -6.964 29.419 1.00 89.94 109 GLU A N 1
ATOM 868 C CA . GLU A 1 109 ? -23.326 -6.172 29.468 1.00 89.94 109 GLU A CA 1
ATOM 869 C C . GLU A 1 109 ? -22.993 -4.707 29.751 1.00 89.94 109 GLU A C 1
ATOM 871 O O . GLU A 1 109 ? -22.171 -4.390 30.616 1.00 89.94 109 GLU A O 1
ATOM 876 N N . ILE A 1 110 ? -23.664 -3.804 29.038 1.00 88.12 110 ILE A N 1
ATOM 877 C CA . ILE A 1 110 ? -23.553 -2.359 29.241 1.00 88.12 110 ILE A CA 1
ATOM 878 C C . ILE A 1 110 ? -24.665 -1.930 30.200 1.00 88.12 110 ILE A C 1
ATOM 880 O O . ILE A 1 110 ? -25.843 -1.950 29.841 1.00 88.12 110 ILE A O 1
ATOM 884 N N . LYS A 1 111 ? -24.305 -1.525 31.420 1.00 86.94 111 LYS A N 1
ATOM 885 C CA . LYS A 1 111 ? -25.258 -1.125 32.464 1.00 86.94 111 LYS A CA 1
ATOM 886 C C . LYS A 1 111 ? -25.086 0.339 32.842 1.00 86.94 111 LYS A C 1
ATOM 888 O O . LYS A 1 111 ? -24.027 0.937 32.672 1.00 86.94 111 LYS A O 1
ATOM 893 N N . THR A 1 112 ? -26.158 0.929 33.362 1.00 82.00 112 THR A N 1
ATOM 894 C CA . THR A 1 112 ? -26.161 2.308 33.869 1.00 82.00 112 THR A CA 1
ATOM 895 C C . THR A 1 112 ? -26.467 2.286 35.360 1.00 82.00 112 THR A C 1
ATOM 897 O O . THR A 1 112 ? -27.409 1.618 35.789 1.00 82.00 112 THR A O 1
ATOM 900 N N . MET A 1 113 ? -25.679 3.004 36.158 1.00 73.38 113 MET A N 1
ATOM 901 C CA . MET A 1 113 ? -25.973 3.197 37.576 1.00 73.38 113 MET A CA 1
ATOM 902 C C . MET A 1 113 ? -27.220 4.073 37.736 1.00 73.38 113 MET A C 1
ATOM 904 O O . MET A 1 113 ? -27.243 5.209 37.272 1.00 73.38 113 MET A O 1
ATOM 908 N N . LYS A 1 114 ? -28.236 3.564 38.437 1.00 60.28 114 LYS A N 1
ATOM 909 C CA . LYS A 1 114 ? -29.371 4.358 38.925 1.00 60.28 114 LYS A CA 1
ATOM 910 C C . LYS A 1 114 ? -29.158 4.636 40.417 1.00 60.28 114 LYS A C 1
ATOM 912 O O . LYS A 1 114 ? -29.549 3.824 41.247 1.00 60.28 114 LYS A O 1
ATOM 917 N N . LYS A 1 115 ? -28.491 5.740 40.768 1.00 51.53 115 LYS A N 1
ATOM 918 C CA . LYS A 1 115 ? -28.428 6.248 42.154 1.00 51.53 115 LYS A CA 1
ATOM 919 C C . LYS A 1 115 ? -28.850 7.716 42.193 1.00 51.53 115 LYS A C 1
ATOM 921 O O . LYS A 1 115 ? -28.447 8.478 41.320 1.00 51.53 115 LYS A O 1
ATOM 926 N N . GLU A 1 116 ? -29.597 8.101 43.231 1.00 52.09 116 GLU A N 1
ATOM 927 C CA . GLU A 1 116 ? -30.175 9.448 43.434 1.00 52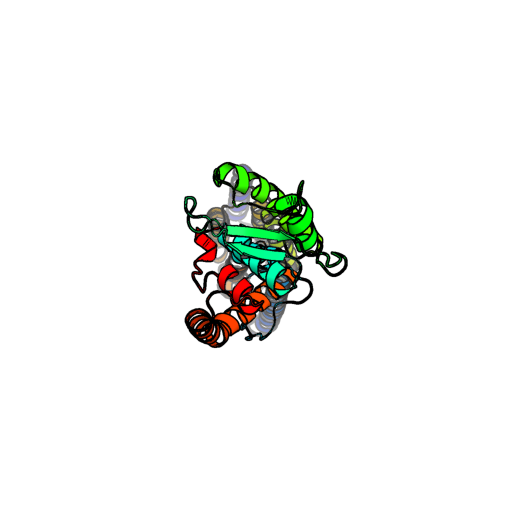.09 116 GLU A CA 1
ATOM 928 C C . GLU A 1 116 ? -29.167 10.606 43.326 1.00 52.09 116 GLU A C 1
ATOM 930 O O . GLU A 1 116 ? -29.543 11.697 42.911 1.00 52.09 116 GLU A O 1
ATOM 935 N N . TYR A 1 117 ? -27.883 10.366 43.620 1.00 52.84 117 TYR A N 1
ATOM 936 C CA . TYR A 1 117 ? -26.847 11.409 43.680 1.00 52.84 117 TYR A CA 1
ATOM 937 C C . TYR A 1 117 ? -25.743 11.291 42.614 1.00 52.84 117 TYR A C 1
ATOM 939 O O . TYR A 1 117 ? -24.873 12.153 42.533 1.00 52.84 117 TYR A O 1
ATOM 947 N N . VAL A 1 118 ? -25.758 10.246 41.775 1.00 54.94 118 VAL A N 1
ATOM 948 C CA . VAL A 1 118 ? -24.793 10.064 40.675 1.00 54.94 118 VAL A CA 1
ATOM 949 C C . VAL A 1 118 ? -25.576 9.695 39.421 1.00 54.94 118 VAL A C 1
ATOM 951 O O . VAL A 1 118 ? -25.895 8.526 39.199 1.00 54.94 118 VAL A O 1
ATOM 954 N N . LYS A 1 119 ? -25.917 10.703 38.611 1.00 53.88 119 LYS A N 1
ATOM 955 C CA . LYS A 1 119 ? -26.656 10.499 37.360 1.00 53.88 119 LYS A CA 1
ATOM 956 C C . LYS A 1 119 ? -25.814 9.730 36.338 1.00 53.88 119 LYS A C 1
ATOM 958 O O . LYS A 1 119 ? -24.692 10.115 36.021 1.00 53.88 119 LYS A O 1
ATOM 963 N N . ASP A 1 120 ? -26.408 8.665 35.807 1.00 63.28 120 ASP A N 1
ATOM 964 C CA . ASP A 1 120 ? -26.126 8.045 34.508 1.00 63.28 120 ASP A CA 1
ATOM 965 C C . ASP A 1 120 ? -24.684 7.605 34.215 1.00 63.28 120 ASP A C 1
ATOM 967 O O . ASP A 1 120 ? -24.273 7.560 33.049 1.00 63.28 120 ASP A O 1
ATOM 971 N N . ARG A 1 121 ? -23.908 7.229 35.241 1.00 73.12 121 ARG A N 1
ATOM 972 C CA . ARG A 1 121 ? -22.573 6.662 35.008 1.00 73.12 121 ARG A CA 1
ATOM 973 C C . ARG A 1 121 ? -22.698 5.239 34.463 1.00 73.12 121 ARG A C 1
ATOM 975 O O . ARG A 1 121 ? -23.280 4.358 35.101 1.00 73.12 121 ARG A O 1
ATOM 982 N N . LEU A 1 122 ? -22.155 5.038 33.268 1.00 84.31 122 LEU A N 1
ATOM 983 C CA . LEU A 1 122 ? -22.119 3.753 32.581 1.00 84.31 122 LEU A CA 1
ATOM 984 C C . LEU A 1 122 ? -21.019 2.866 33.171 1.00 84.31 122 LEU A C 1
ATOM 986 O O . LEU A 1 122 ? -19.967 3.368 33.560 1.00 84.31 122 LEU A O 1
ATOM 990 N N . TYR A 1 123 ? -21.258 1.561 33.238 1.00 88.19 123 TYR A N 1
ATOM 991 C CA . TYR A 1 123 ? -20.248 0.560 33.568 1.00 88.19 123 TYR A CA 1
ATOM 992 C C . TYR A 1 123 ? -20.469 -0.700 32.732 1.00 88.19 123 TYR A C 1
ATOM 994 O O . TYR A 1 123 ? -21.579 -0.973 32.267 1.00 88.19 123 TYR A O 1
ATOM 1002 N N . LEU A 1 124 ? -19.397 -1.455 32.522 1.00 90.94 124 LEU A N 1
ATOM 1003 C CA . LEU A 1 124 ? -19.427 -2.725 31.810 1.00 90.94 124 LEU A CA 1
ATOM 1004 C C . LEU A 1 124 ? -19.312 -3.855 32.826 1.00 90.94 124 LEU A C 1
ATOM 1006 O O . LEU A 1 124 ? -18.484 -3.788 33.734 1.00 90.94 124 LEU A O 1
ATOM 1010 N N . GLN A 1 125 ? -20.124 -4.891 32.660 1.00 91.50 125 GLN A N 1
ATOM 1011 C CA . GLN A 1 125 ? -20.075 -6.094 33.480 1.00 91.50 125 GLN A CA 1
ATOM 1012 C C . GLN A 1 125 ? -19.743 -7.293 32.602 1.00 91.50 125 GLN A C 1
ATOM 1014 O O . GLN A 1 125 ? -20.404 -7.517 31.592 1.00 91.50 125 GLN A O 1
ATOM 1019 N N . LYS A 1 126 ? -18.729 -8.062 32.986 1.00 92.56 126 LYS A N 1
ATOM 1020 C CA . LYS A 1 126 ? -18.344 -9.288 32.291 1.00 92.56 126 LYS A CA 1
ATOM 1021 C C . LYS A 1 126 ? -19.373 -10.400 32.515 1.00 92.56 126 LYS A C 1
ATOM 1023 O O . LYS A 1 126 ? -19.879 -10.578 33.622 1.00 92.56 126 LYS A O 1
ATOM 1028 N N . THR A 1 127 ? -19.645 -11.168 31.465 1.00 90.81 127 THR A N 1
ATOM 1029 C CA . THR A 1 127 ? -20.522 -12.348 31.508 1.00 90.81 127 THR A CA 1
ATOM 1030 C C . THR A 1 127 ? -19.713 -13.615 31.817 1.00 90.81 127 THR A C 1
ATOM 1032 O O . THR A 1 127 ? -18.505 -13.670 31.591 1.00 90.81 127 THR A O 1
ATOM 1035 N N . SER A 1 128 ? -20.374 -14.684 32.268 1.00 85.69 128 SER A N 1
ATOM 1036 C CA . SER A 1 128 ? -19.773 -16.009 32.512 1.00 85.69 128 SER A CA 1
ATOM 1037 C C . SER A 1 128 ? -19.422 -16.810 31.242 1.00 85.69 128 SER A C 1
ATOM 1039 O O . SER A 1 128 ? -18.994 -17.961 31.332 1.00 85.69 128 SER A O 1
ATOM 1041 N N . LYS A 1 129 ? -19.597 -16.229 30.047 1.00 89.31 129 LYS A N 1
ATOM 1042 C CA . LYS A 1 129 ? -19.332 -16.888 28.760 1.00 89.31 129 LYS A CA 1
ATOM 1043 C C . LYS A 1 129 ? -17.830 -17.146 28.568 1.00 89.31 129 LYS A C 1
ATOM 1045 O O . LYS A 1 129 ? -17.008 -16.251 28.759 1.00 89.31 129 LYS A O 1
ATOM 1050 N N . GLN A 1 130 ? -17.468 -18.358 28.142 1.00 84.25 130 GLN A N 1
ATOM 1051 C CA . GLN A 1 130 ? -16.068 -18.736 27.908 1.00 84.25 130 GLN A CA 1
ATOM 1052 C C . GLN A 1 130 ? -15.455 -17.979 26.717 1.00 84.25 130 GLN A C 1
ATOM 1054 O O . GLN A 1 130 ? -16.048 -17.898 25.641 1.00 84.25 130 GLN A O 1
ATOM 1059 N N . THR A 1 131 ? -14.229 -17.471 26.883 1.00 82.44 131 THR A N 1
ATOM 1060 C CA . THR A 1 131 ? -13.508 -16.628 25.903 1.00 82.44 131 THR A CA 1
ATOM 1061 C C . THR A 1 131 ? -12.785 -17.417 24.799 1.00 82.44 131 THR A C 1
ATOM 1063 O O . THR A 1 131 ? -11.931 -16.879 24.084 1.00 82.44 131 THR A O 1
ATOM 1066 N N . THR A 1 132 ? -13.115 -18.700 24.630 1.00 80.44 132 THR A N 1
ATOM 1067 C CA . THR A 1 132 ? -12.483 -19.612 23.663 1.00 80.44 132 THR A CA 1
ATOM 1068 C C . THR A 1 132 ? -12.781 -19.223 22.215 1.00 80.44 132 THR A C 1
ATOM 1070 O O . THR A 1 132 ? -11.867 -19.241 21.394 1.00 80.44 132 THR A O 1
ATOM 1073 N N . GLU A 1 133 ? -14.009 -18.785 21.924 1.00 85.81 133 GLU A N 1
ATOM 1074 C CA . GLU A 1 133 ? -14.452 -18.366 20.581 1.00 85.81 133 GLU A CA 1
ATOM 1075 C C . GLU A 1 133 ? -13.972 -16.958 20.182 1.00 85.81 133 GLU A C 1
ATOM 1077 O O . GLU A 1 133 ? -14.067 -16.578 19.015 1.00 85.81 133 GLU A O 1
ATOM 1082 N N . LEU A 1 134 ? -13.439 -16.172 21.128 1.00 87.62 134 LEU A N 1
ATOM 1083 C CA . LEU A 1 134 ? -12.930 -14.833 20.837 1.00 87.62 134 LEU A CA 1
ATOM 1084 C C . LEU A 1 134 ? -11.650 -14.890 20.009 1.00 87.62 134 LEU A C 1
ATOM 1086 O O . LEU A 1 134 ? -10.733 -15.673 20.279 1.00 87.62 134 LEU A O 1
ATOM 1090 N N . THR A 1 135 ? -11.544 -13.966 19.054 1.00 89.38 135 THR A N 1
ATOM 1091 C CA . THR A 1 135 ? -10.281 -13.732 18.350 1.00 89.38 135 THR A CA 1
ATOM 1092 C C . THR A 1 135 ? -9.192 -13.286 19.336 1.00 89.38 135 THR A C 1
ATOM 1094 O O . THR A 1 135 ? -9.504 -12.715 20.386 1.00 89.38 135 THR A O 1
ATOM 1097 N N . PRO A 1 136 ? -7.899 -13.470 19.010 1.00 89.38 136 PRO A N 1
ATOM 1098 C CA . PRO A 1 136 ? -6.812 -13.026 19.883 1.00 89.38 136 PRO A CA 1
ATOM 1099 C C . PRO A 1 136 ? -6.895 -11.540 20.265 1.00 89.38 136 PRO A C 1
ATOM 1101 O O . PRO A 1 136 ? -6.617 -11.189 21.408 1.00 89.38 136 PRO A O 1
ATOM 1104 N N . ASP A 1 137 ? -7.320 -10.678 19.333 1.00 90.31 137 ASP A N 1
ATOM 1105 C CA . ASP A 1 137 ? -7.478 -9.240 19.583 1.00 90.31 137 ASP A CA 1
ATOM 1106 C C . ASP A 1 137 ? -8.626 -8.959 20.561 1.00 90.31 137 ASP A C 1
ATOM 1108 O O . ASP A 1 137 ? -8.459 -8.191 21.506 1.00 90.31 137 ASP A O 1
ATOM 1112 N N . GLN A 1 138 ? -9.775 -9.614 20.369 1.00 91.56 138 GLN A N 1
ATOM 1113 C CA . GLN A 1 138 ? -10.940 -9.471 21.246 1.00 91.56 138 GLN A CA 1
ATOM 1114 C C . GLN A 1 138 ? -10.662 -10.009 22.648 1.00 91.56 138 GLN A C 1
ATOM 1116 O O . GLN A 1 138 ? -11.010 -9.362 23.632 1.00 9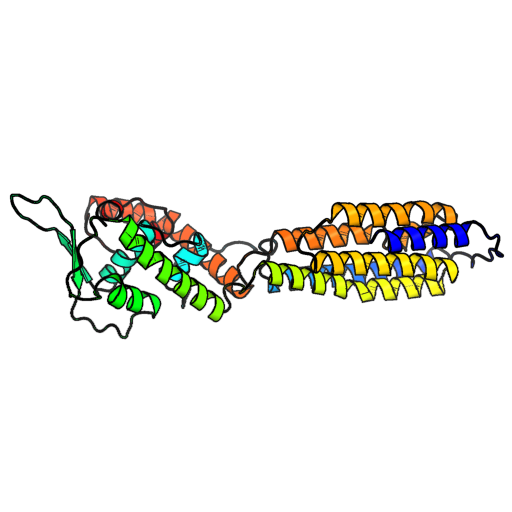1.56 138 GLN A O 1
ATOM 1121 N N . ARG A 1 139 ? -9.998 -11.167 22.749 1.00 91.69 139 ARG A N 1
ATOM 1122 C CA . ARG A 1 139 ? -9.616 -11.758 24.035 1.00 91.69 139 ARG A CA 1
ATOM 1123 C C . ARG A 1 139 ? -8.648 -10.854 24.785 1.00 91.69 139 ARG A C 1
ATOM 1125 O O . ARG A 1 139 ? -8.863 -10.582 25.961 1.00 91.69 139 ARG A O 1
ATOM 1132 N N . TYR A 1 140 ? -7.623 -10.336 24.105 1.00 90.25 140 TYR A N 1
ATOM 1133 C CA . TYR A 1 140 ? -6.694 -9.388 24.713 1.00 90.25 140 TYR A CA 1
ATOM 1134 C C . TYR A 1 140 ? -7.422 -8.126 25.190 1.00 90.25 140 TYR A C 1
ATOM 1136 O O . TYR A 1 140 ? -7.226 -7.694 26.322 1.00 90.25 140 TYR A O 1
ATOM 1144 N N . PHE A 1 141 ? -8.294 -7.551 24.359 1.00 90.69 141 PHE A N 1
ATOM 1145 C CA . PHE A 1 141 ? -9.074 -6.376 24.736 1.00 90.69 141 PHE A CA 1
ATOM 1146 C C . PHE A 1 141 ? -9.952 -6.640 25.968 1.00 90.69 141 PHE A C 1
ATOM 1148 O O . PHE A 1 141 ? -9.913 -5.888 26.942 1.00 90.69 141 PHE A O 1
ATOM 1155 N N . MET A 1 142 ? -10.674 -7.756 25.976 1.00 90.94 142 MET A N 1
ATOM 1156 C CA . MET A 1 142 ? -11.540 -8.145 27.082 1.00 90.94 142 MET A CA 1
ATOM 1157 C C . MET A 1 142 ? -10.756 -8.394 28.379 1.00 90.94 142 MET A C 1
ATOM 1159 O O . MET A 1 142 ? -11.104 -7.846 29.420 1.00 90.94 142 MET A O 1
ATOM 1163 N N . GLU A 1 143 ? -9.694 -9.197 28.333 1.00 89.81 143 GLU A N 1
ATOM 1164 C CA . GLU A 1 143 ? -9.000 -9.683 29.533 1.00 89.81 143 GLU A CA 1
ATOM 1165 C C . GLU A 1 143 ? -7.896 -8.741 30.026 1.00 89.81 143 GLU A C 1
ATOM 1167 O O . GLU A 1 143 ? -7.567 -8.745 31.209 1.00 89.81 143 GLU A O 1
ATOM 1172 N N . LYS A 1 144 ? -7.281 -7.945 29.142 1.00 88.25 144 LYS A N 1
ATOM 1173 C CA . LYS A 1 144 ? -6.146 -7.071 29.494 1.00 88.25 144 LYS A CA 1
ATOM 1174 C C . LYS A 1 144 ? -6.502 -5.592 29.526 1.00 88.25 144 LYS A C 1
ATOM 1176 O O . LYS A 1 144 ? -5.835 -4.851 30.246 1.00 88.25 144 LYS A O 1
ATOM 1181 N N . ILE A 1 145 ? -7.512 -5.154 28.771 1.00 88.38 145 ILE A N 1
ATOM 1182 C CA . ILE A 1 145 ? -7.911 -3.739 28.726 1.00 88.38 145 ILE A CA 1
ATOM 1183 C C . ILE A 1 145 ? -9.146 -3.491 29.593 1.00 88.38 145 ILE A C 1
ATOM 1185 O O . ILE A 1 145 ? -9.091 -2.617 30.457 1.00 88.38 145 ILE A O 1
ATOM 1189 N N . LEU A 1 146 ? -10.224 -4.257 29.402 1.00 89.00 146 LEU A N 1
ATOM 1190 C CA . LEU A 1 146 ? -11.472 -4.057 30.147 1.00 89.00 146 LEU A CA 1
ATOM 1191 C C . LEU A 1 146 ? -11.419 -4.679 31.550 1.00 89.00 146 LEU A C 1
ATOM 1193 O O . LEU A 1 146 ? -11.538 -3.971 32.545 1.00 89.00 146 LEU A O 1
ATOM 1197 N N . PHE A 1 147 ? -11.190 -5.989 31.648 1.00 90.19 147 PHE A N 1
ATOM 1198 C CA . PHE A 1 147 ? -11.357 -6.755 32.890 1.00 90.19 147 PHE A CA 1
ATOM 1199 C C . PHE A 1 147 ? -10.027 -7.327 33.403 1.00 90.19 147 PHE A C 1
ATOM 1201 O O . PHE A 1 147 ? -9.895 -8.521 33.654 1.00 90.19 147 PHE A O 1
ATOM 1208 N N . SER A 1 148 ? -9.008 -6.467 33.535 1.00 83.69 148 SER A N 1
ATOM 1209 C CA . SER A 1 148 ? -7.666 -6.884 33.983 1.00 83.69 148 SER A CA 1
ATOM 1210 C C . SER A 1 148 ? -7.583 -7.253 35.466 1.00 83.69 148 SER A C 1
ATOM 1212 O O . SER A 1 148 ? -6.619 -7.913 35.854 1.00 83.69 148 SER A O 1
ATOM 1214 N N . LYS A 1 149 ? -8.499 -6.752 36.299 1.00 80.75 149 LYS A N 1
ATOM 1215 C CA . LYS A 1 149 ? -8.464 -6.926 37.762 1.00 80.75 149 LYS A CA 1
ATOM 1216 C C . LYS A 1 149 ? -9.797 -7.420 38.307 1.00 80.75 149 LYS A C 1
ATOM 1218 O O . LYS A 1 149 ? -9.805 -8.366 39.080 1.00 80.75 149 LYS A O 1
ATOM 1223 N N . ASP A 1 150 ? -10.883 -6.809 37.844 1.00 84.50 150 ASP A N 1
ATOM 1224 C CA . ASP A 1 150 ? -12.246 -7.084 38.285 1.00 84.50 150 ASP A CA 1
ATOM 1225 C C . ASP A 1 150 ? -13.148 -7.392 37.086 1.00 84.50 150 ASP A C 1
ATOM 1227 O O . ASP A 1 150 ? -12.849 -7.003 35.955 1.00 84.50 150 ASP A O 1
ATOM 1231 N N . ASP A 1 151 ? -14.290 -8.031 37.347 1.00 89.06 151 ASP A N 1
ATOM 1232 C CA . ASP A 1 151 ? -15.338 -8.307 36.351 1.00 89.06 151 ASP A CA 1
ATOM 1233 C C . ASP A 1 151 ? -16.239 -7.085 36.062 1.00 89.06 151 ASP A C 1
ATOM 1235 O O . ASP A 1 151 ? -17.156 -7.155 35.239 1.00 89.06 151 ASP A O 1
ATOM 1239 N N . LEU A 1 152 ? -15.977 -5.950 36.720 1.00 89.06 152 LEU A N 1
ATOM 1240 C CA . LEU A 1 152 ? -16.641 -4.668 36.492 1.00 89.06 152 LEU A CA 1
ATOM 1241 C C . LEU A 1 152 ? -15.632 -3.644 35.968 1.00 89.06 152 LEU A C 1
ATOM 1243 O O . LEU A 1 152 ? -14.605 -3.392 36.594 1.00 89.06 152 LEU A O 1
ATOM 1247 N N . PHE A 1 153 ? -15.959 -3.005 34.847 1.00 88.50 153 PHE A N 1
ATOM 1248 C CA . PHE A 1 153 ? -15.167 -1.924 34.270 1.00 88.50 153 PHE A CA 1
ATOM 1249 C C . PHE A 1 153 ? -15.941 -0.610 34.322 1.00 88.50 153 PHE A C 1
ATOM 1251 O O . PHE A 1 153 ? -17.072 -0.511 33.841 1.00 88.50 153 PHE A O 1
ATOM 1258 N N . TYR A 1 154 ? -15.298 0.421 34.861 1.00 86.62 154 TYR A N 1
ATOM 1259 C CA . TYR A 1 154 ? -15.816 1.783 34.870 1.00 86.62 154 TYR A CA 1
ATOM 1260 C C . TYR A 1 154 ? -15.028 2.630 33.869 1.00 86.62 154 TYR A C 1
ATOM 1262 O O . TYR A 1 154 ? -13.794 2.598 33.914 1.00 86.62 154 TYR A O 1
ATOM 1270 N N . PRO A 1 155 ? -15.703 3.420 33.013 1.00 82.62 155 PRO A N 1
ATOM 1271 C CA . PRO A 1 155 ? -15.038 4.369 32.138 1.00 82.62 155 PRO A CA 1
ATOM 1272 C C . PRO A 1 155 ? -14.083 5.267 32.942 1.00 82.62 155 PRO A C 1
ATOM 1274 O O . PRO A 1 155 ? -14.481 5.832 33.974 1.00 82.62 155 PRO A O 1
ATOM 1277 N N . PRO A 1 156 ? -12.818 5.370 32.510 1.00 79.56 156 PRO A N 1
ATOM 1278 C CA . PRO A 1 156 ? -11.780 6.075 33.245 1.00 79.56 156 PRO A CA 1
ATOM 1279 C C . PRO A 1 156 ? -12.077 7.576 33.293 1.00 79.56 156 PRO A C 1
ATOM 1281 O O . PRO A 1 156 ? -12.473 8.177 32.296 1.00 79.56 156 PRO A O 1
ATOM 1284 N N . THR A 1 157 ? -11.850 8.201 34.453 1.00 78.00 157 THR A N 1
ATOM 1285 C CA . THR A 1 157 ? -11.956 9.664 34.589 1.00 78.00 157 THR A CA 1
ATOM 1286 C C . THR A 1 157 ? -10.836 10.368 33.813 1.00 78.00 157 THR A C 1
ATOM 1288 O O . THR A 1 157 ? -11.086 11.357 33.131 1.00 78.00 157 THR A O 1
ATOM 1291 N N . ASP A 1 158 ? -9.613 9.828 33.869 1.00 82.19 158 ASP A N 1
ATOM 1292 C CA . ASP A 1 158 ? -8.484 10.276 33.048 1.00 82.19 158 ASP A CA 1
ATOM 1293 C C . ASP A 1 158 ? -8.428 9.469 31.745 1.00 82.19 158 ASP A C 1
ATOM 1295 O O . ASP A 1 158 ? -7.834 8.386 31.662 1.00 82.19 158 ASP A O 1
ATOM 1299 N N . LYS A 1 159 ? -9.074 10.017 30.713 1.00 79.50 159 LYS A N 1
ATOM 1300 C CA . LYS A 1 159 ? -9.073 9.437 29.369 1.00 79.50 159 LYS A CA 1
ATOM 1301 C C . LYS A 1 159 ? -7.654 9.375 28.788 1.00 79.50 159 LYS A C 1
ATOM 1303 O O . LYS A 1 159 ? -7.307 8.376 28.164 1.00 79.50 159 LYS A O 1
ATOM 1308 N N . ALA A 1 160 ? -6.809 10.382 29.018 1.00 79.25 160 ALA A N 1
ATOM 1309 C CA . ALA A 1 160 ? -5.487 10.465 28.395 1.00 79.25 160 ALA A CA 1
ATOM 1310 C C . ALA A 1 160 ? -4.570 9.320 28.846 1.00 79.25 160 ALA A C 1
ATOM 1312 O O . ALA A 1 160 ? -3.988 8.624 28.009 1.00 79.25 160 ALA A O 1
ATOM 1313 N N . HIS A 1 161 ? -4.492 9.061 30.154 1.00 79.62 161 HIS A N 1
ATOM 1314 C CA . HIS A 1 161 ? -3.688 7.953 30.669 1.00 79.62 161 HIS A CA 1
ATOM 1315 C C . HIS A 1 161 ? -4.238 6.579 30.249 1.00 79.62 161 HIS A C 1
ATOM 1317 O O . HIS A 1 161 ? -3.473 5.649 29.977 1.00 79.62 161 HIS A O 1
ATOM 1323 N N . PHE A 1 162 ? -5.562 6.437 30.133 1.00 79.25 162 PHE A N 1
ATOM 1324 C CA . PHE A 1 162 ? -6.164 5.202 29.633 1.00 79.25 162 PHE A CA 1
ATOM 1325 C C . PHE A 1 162 ? -5.812 4.932 28.165 1.00 79.25 162 PHE A C 1
ATOM 1327 O O . PHE A 1 162 ? -5.368 3.830 27.835 1.00 79.25 162 PHE A O 1
ATOM 1334 N N . TYR A 1 163 ? -5.925 5.940 27.296 1.00 76.75 163 TYR A N 1
ATOM 1335 C CA . TYR A 1 163 ? -5.624 5.781 25.872 1.00 76.75 163 TYR A CA 1
ATOM 1336 C C . TYR A 1 163 ? -4.138 5.491 25.599 1.00 76.75 163 TYR A C 1
ATOM 1338 O O . TYR A 1 163 ? -3.830 4.824 24.614 1.00 76.75 163 TYR A O 1
ATOM 1346 N N . GLN A 1 164 ? -3.211 5.832 26.505 1.00 78.44 164 GLN A N 1
ATOM 1347 C CA . GLN A 1 164 ? -1.815 5.368 26.402 1.00 78.44 164 GLN A CA 1
ATOM 1348 C C . GLN A 1 164 ? -1.680 3.836 26.480 1.00 78.44 164 GLN A C 1
ATOM 1350 O O . GLN A 1 164 ? -0.848 3.246 25.784 1.00 78.44 164 GLN A O 1
ATOM 1355 N N . LYS A 1 165 ? -2.503 3.156 27.296 1.00 75.88 165 LYS A N 1
ATOM 1356 C CA . LYS A 1 165 ? -2.531 1.678 27.337 1.00 75.88 165 LYS A CA 1
ATOM 1357 C C . LYS A 1 165 ? -3.038 1.105 26.017 1.00 75.88 165 LYS A C 1
ATOM 1359 O O . LYS A 1 165 ? -2.536 0.078 25.559 1.00 75.88 165 LYS A O 1
ATOM 1364 N N . PHE A 1 166 ? -3.978 1.802 25.387 1.00 78.69 166 PHE A N 1
ATOM 1365 C CA . PHE A 1 166 ? -4.517 1.451 24.079 1.00 78.69 166 PHE A CA 1
ATOM 1366 C C . PHE A 1 166 ? -3.463 1.586 22.971 1.00 78.69 166 PHE A C 1
ATOM 1368 O O . PHE A 1 166 ? -3.315 0.681 22.158 1.00 78.69 166 PHE A O 1
ATOM 1375 N N . THR A 1 167 ? -2.585 2.595 23.038 1.00 80.44 167 THR A N 1
ATOM 1376 C CA . THR A 1 167 ? -1.445 2.727 22.109 1.00 80.44 167 THR A CA 1
ATOM 1377 C C . THR A 1 167 ? -0.514 1.506 22.120 1.00 80.44 167 THR A C 1
ATOM 1379 O O . THR A 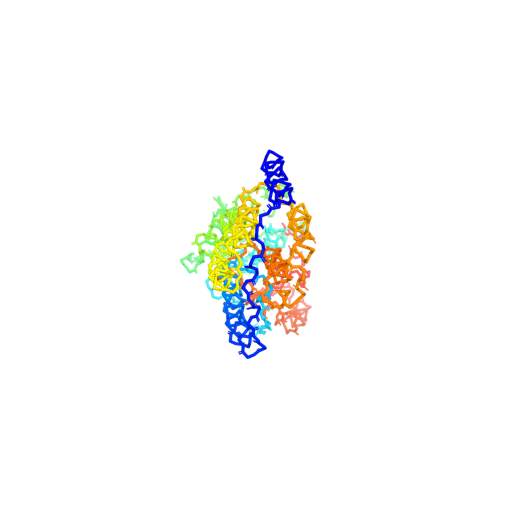1 167 ? 0.079 1.151 21.099 1.00 80.44 167 THR A O 1
ATOM 1382 N N . LYS A 1 168 ? -0.348 0.827 23.267 1.00 83.62 168 LYS A N 1
ATOM 1383 C CA . LYS A 1 168 ? 0.416 -0.432 23.315 1.00 83.62 168 LYS A CA 1
ATOM 1384 C C . LYS A 1 168 ? -0.299 -1.539 22.539 1.00 83.62 168 LYS A C 1
ATOM 1386 O O . LYS A 1 168 ? 0.352 -2.226 21.758 1.00 83.62 168 LYS A O 1
ATOM 1391 N N . PHE A 1 169 ? -1.606 -1.678 22.730 1.00 85.81 169 PHE A N 1
ATOM 1392 C CA . PHE A 1 169 ? -2.420 -2.658 22.018 1.00 85.81 169 PHE A CA 1
ATOM 1393 C C . PHE A 1 169 ? -2.431 -2.419 20.504 1.00 85.81 169 PHE A C 1
ATOM 1395 O O . PHE A 1 169 ? -2.253 -3.369 19.745 1.00 85.81 169 PHE A O 1
ATOM 1402 N N . ASP A 1 170 ? -2.499 -1.163 20.063 1.00 84.75 170 ASP A N 1
ATOM 1403 C CA . ASP A 1 170 ? -2.418 -0.792 18.644 1.00 84.75 170 ASP A CA 1
ATOM 1404 C C . ASP A 1 170 ? -1.132 -1.282 17.980 1.00 84.75 170 ASP A C 1
ATOM 1406 O O . ASP A 1 170 ? -1.154 -1.783 16.852 1.00 84.75 170 ASP A O 1
ATOM 1410 N N . ARG A 1 171 ? 0.001 -1.193 18.691 1.00 88.00 171 ARG A N 1
ATOM 1411 C CA . ARG A 1 171 ? 1.271 -1.741 18.196 1.00 88.00 171 ARG A CA 1
ATOM 1412 C C . ARG A 1 171 ? 1.185 -3.250 18.003 1.00 88.00 171 ARG A C 1
ATOM 1414 O O . ARG A 1 171 ? 1.612 -3.736 16.962 1.00 88.00 171 ARG A O 1
ATOM 1421 N N . GLU A 1 172 ? 0.586 -3.976 18.941 1.00 89.62 172 GLU A N 1
ATOM 1422 C CA . GLU A 1 172 ? 0.427 -5.425 18.809 1.00 89.62 172 GLU A CA 1
ATOM 1423 C C . GLU A 1 172 ? -0.532 -5.816 17.675 1.00 89.62 172 GLU A C 1
ATOM 1425 O O . GLU A 1 172 ? -0.261 -6.768 16.942 1.00 89.62 172 GLU A O 1
ATOM 1430 N N . VAL A 1 173 ? -1.632 -5.076 17.490 1.00 91.44 173 VAL A N 1
ATOM 1431 C CA . VAL A 1 173 ? -2.560 -5.269 16.361 1.00 91.44 173 VAL A CA 1
ATOM 1432 C C . VAL A 1 173 ? -1.818 -5.075 15.040 1.00 91.44 173 VAL A C 1
ATOM 1434 O O . VAL A 1 173 ? -1.893 -5.931 14.153 1.00 91.44 173 VAL A O 1
ATOM 1437 N N . ARG A 1 174 ? -1.041 -3.993 14.923 1.00 91.56 174 ARG A N 1
ATOM 1438 C CA . ARG A 1 174 ? -0.199 -3.716 13.755 1.00 91.56 174 ARG A CA 1
ATOM 1439 C C . ARG A 1 174 ? 0.821 -4.824 13.507 1.00 91.56 174 ARG A C 1
ATOM 1441 O O . ARG A 1 174 ? 0.992 -5.246 12.364 1.00 91.56 174 ARG A O 1
ATOM 1448 N N . ASP A 1 175 ? 1.493 -5.304 14.544 1.00 92.81 175 ASP A N 1
ATOM 1449 C CA . ASP A 1 175 ? 2.514 -6.341 14.404 1.00 92.81 175 ASP A CA 1
ATOM 1450 C C . ASP A 1 175 ? 1.880 -7.676 13.977 1.00 92.81 175 ASP A C 1
ATOM 1452 O O . ASP A 1 175 ? 2.386 -8.336 13.068 1.00 92.81 175 ASP A O 1
ATOM 1456 N N . ARG A 1 176 ? 0.692 -8.020 14.497 1.00 93.25 176 ARG A N 1
ATOM 1457 C CA . ARG A 1 176 ? -0.104 -9.158 14.003 1.00 93.25 176 ARG A CA 1
ATOM 1458 C C . ARG A 1 176 ? -0.520 -8.988 12.537 1.00 93.25 176 ARG A C 1
ATOM 1460 O O . ARG A 1 176 ? -0.477 -9.959 11.783 1.00 93.25 176 ARG A O 1
ATOM 1467 N N . LEU A 1 177 ? -0.879 -7.780 12.094 1.00 94.88 177 LEU A N 1
ATOM 1468 C CA . LEU A 1 177 ? -1.182 -7.495 10.683 1.00 94.88 177 LEU A CA 1
ATOM 1469 C C . LEU A 1 177 ? 0.045 -7.658 9.769 1.00 94.88 177 LEU A C 1
ATOM 1471 O O . LEU A 1 177 ? -0.087 -8.186 8.659 1.00 94.88 177 LEU A O 1
ATOM 1475 N N . LYS A 1 178 ? 1.236 -7.257 10.235 1.00 94.81 178 LYS A N 1
ATOM 1476 C CA . LYS A 1 178 ? 2.511 -7.506 9.541 1.00 94.81 178 LYS A CA 1
ATOM 1477 C C . LYS A 1 178 ? 2.802 -9.006 9.441 1.00 94.81 178 LYS A C 1
ATOM 1479 O O . LYS A 1 178 ? 3.063 -9.498 8.348 1.00 94.81 178 LYS A O 1
ATOM 1484 N N . LEU A 1 179 ? 2.651 -9.753 10.539 1.00 94.44 179 LEU A N 1
ATOM 1485 C CA . LEU A 1 179 ? 2.835 -11.212 10.567 1.00 94.44 179 LEU A CA 1
ATOM 1486 C C . LEU A 1 179 ? 1.829 -11.961 9.674 1.00 94.44 179 LEU A C 1
ATOM 1488 O O . LEU A 1 179 ? 2.194 -12.931 9.017 1.00 94.44 179 LEU A O 1
ATOM 1492 N N . LYS A 1 180 ? 0.582 -11.479 9.566 1.00 94.44 180 LYS A N 1
ATOM 1493 C CA . LYS A 1 180 ? -0.422 -11.993 8.607 1.00 94.44 180 LYS A CA 1
ATOM 1494 C C . LYS A 1 180 ? -0.078 -11.697 7.137 1.00 94.44 180 LYS A C 1
ATOM 1496 O O . LYS A 1 180 ? -0.794 -12.161 6.235 1.00 94.44 180 LYS A O 1
ATOM 1501 N N . GLY A 1 181 ? 0.974 -10.911 6.899 1.00 94.12 181 GLY A N 1
ATOM 1502 C CA . GLY A 1 181 ? 1.423 -10.465 5.588 1.00 94.12 181 GLY A CA 1
ATOM 1503 C C . GLY A 1 181 ? 0.478 -9.457 4.946 1.00 94.12 181 GLY A C 1
ATOM 1504 O O . GLY A 1 181 ? 0.417 -9.411 3.724 1.00 94.12 181 GLY A O 1
ATOM 1505 N N . LEU A 1 182 ? -0.305 -8.706 5.730 1.00 94.88 182 LEU A N 1
ATOM 1506 C CA . LEU A 1 182 ? -1.230 -7.678 5.228 1.00 94.88 182 LEU A CA 1
ATOM 1507 C C . LEU A 1 182 ? -0.562 -6.301 5.143 1.00 94.88 182 LEU A C 1
ATOM 1509 O O . LEU A 1 182 ? -0.902 -5.497 4.281 1.00 94.88 182 LEU A O 1
ATOM 1513 N N . LEU A 1 183 ? 0.414 -6.040 6.008 1.00 95.06 183 LEU A N 1
ATOM 1514 C CA . LEU A 1 183 ? 1.199 -4.810 6.004 1.00 95.06 183 LEU A CA 1
ATOM 1515 C C . LEU A 1 183 ? 2.657 -5.108 5.684 1.00 95.06 183 LEU A C 1
ATOM 1517 O O . LEU A 1 183 ? 3.195 -6.134 6.103 1.00 95.06 183 LEU A O 1
ATOM 1521 N N . HIS A 1 184 ? 3.303 -4.186 4.979 1.00 91.44 184 HIS A N 1
ATOM 1522 C CA . HIS A 1 184 ? 4.753 -4.185 4.846 1.00 91.44 184 HIS A CA 1
ATOM 1523 C C . HIS A 1 184 ? 5.399 -3.917 6.210 1.00 91.44 184 HIS A C 1
ATOM 1525 O O . HIS A 1 184 ? 4.903 -3.116 7.009 1.00 91.44 184 HIS A O 1
ATOM 1531 N N . PHE A 1 185 ? 6.527 -4.575 6.483 1.00 89.62 185 PHE A N 1
ATOM 1532 C CA . PHE A 1 185 ? 7.308 -4.301 7.693 1.00 89.62 185 PHE A CA 1
ATOM 1533 C C . PHE A 1 185 ? 7.875 -2.885 7.675 1.00 89.62 185 PHE A C 1
ATOM 1535 O O . PHE A 1 185 ? 7.755 -2.175 8.678 1.00 89.62 185 PHE A O 1
ATOM 1542 N N . ASP A 1 186 ? 8.406 -2.496 6.516 1.00 90.56 186 ASP A N 1
ATOM 1543 C CA . ASP A 1 186 ? 8.889 -1.163 6.193 1.00 90.56 186 ASP A CA 1
ATOM 1544 C C . ASP A 1 186 ? 8.419 -0.778 4.780 1.00 90.56 186 ASP A C 1
ATOM 1546 O O . ASP A 1 186 ? 8.749 -1.429 3.784 1.00 90.56 186 ASP A O 1
ATOM 1550 N N . ILE A 1 187 ? 7.626 0.293 4.700 1.00 89.62 187 ILE A N 1
ATOM 1551 C CA . ILE A 1 187 ? 7.135 0.850 3.437 1.00 89.62 187 ILE A CA 1
ATOM 1552 C C . ILE A 1 187 ? 8.271 1.424 2.585 1.00 89.62 187 ILE A C 1
ATOM 1554 O O . ILE A 1 187 ? 8.226 1.312 1.359 1.00 89.62 187 ILE A O 1
ATOM 1558 N N . LYS A 1 188 ? 9.300 2.018 3.208 1.00 90.12 188 LYS A N 1
ATOM 1559 C CA . LYS A 1 188 ? 10.452 2.560 2.486 1.00 90.12 188 LYS A CA 1
ATOM 1560 C C . LYS A 1 188 ? 11.161 1.419 1.776 1.00 90.12 188 LYS A C 1
ATOM 1562 O O . LYS A 1 188 ? 11.353 1.502 0.567 1.00 90.12 188 LYS A O 1
ATOM 1567 N N . GLU A 1 189 ? 11.445 0.324 2.478 1.00 90.56 189 GLU A N 1
ATOM 1568 C CA . GLU A 1 189 ? 12.102 -0.834 1.868 1.00 90.56 189 GLU A CA 1
ATOM 1569 C C . GLU A 1 189 ? 11.247 -1.488 0.776 1.00 90.56 189 GLU A C 1
ATOM 1571 O O . GLU A 1 189 ? 11.770 -1.814 -0.288 1.00 90.56 189 GLU A O 1
ATOM 1576 N N . ALA A 1 190 ? 9.926 -1.593 0.962 1.00 91.88 190 ALA A N 1
ATOM 1577 C CA . ALA A 1 190 ? 9.029 -2.081 -0.088 1.00 91.88 190 ALA A CA 1
ATOM 1578 C C . ALA A 1 190 ? 9.134 -1.233 -1.372 1.00 91.88 190 ALA A C 1
ATOM 1580 O O . ALA A 1 190 ? 9.295 -1.771 -2.470 1.00 91.88 190 ALA A O 1
ATOM 1581 N N . ARG A 1 191 ? 9.128 0.097 -1.234 1.00 91.44 191 ARG A N 1
ATOM 1582 C CA . ARG A 1 191 ? 9.298 1.045 -2.346 1.00 91.44 191 ARG A CA 1
ATOM 1583 C C . ARG A 1 191 ? 10.687 0.951 -2.979 1.00 91.44 191 ARG A C 1
ATOM 1585 O O . ARG A 1 191 ? 10.814 0.985 -4.199 1.00 91.44 191 ARG A O 1
ATOM 1592 N N . ARG A 1 192 ? 11.754 0.811 -2.183 1.00 90.25 192 ARG A N 1
ATOM 1593 C CA . ARG A 1 192 ? 13.126 0.628 -2.701 1.00 90.25 192 ARG A CA 1
ATOM 1594 C C . ARG A 1 192 ? 13.256 -0.679 -3.480 1.00 90.25 192 ARG A C 1
ATOM 1596 O O . ARG A 1 192 ? 13.804 -0.696 -4.579 1.00 90.25 192 ARG A O 1
ATOM 1603 N N . ALA A 1 193 ? 12.732 -1.776 -2.939 1.00 91.88 193 ALA A N 1
ATOM 1604 C CA . ALA A 1 193 ? 12.741 -3.081 -3.586 1.00 91.88 193 ALA A CA 1
ATOM 1605 C C . ALA A 1 193 ? 11.934 -3.088 -4.894 1.00 91.88 193 ALA A C 1
ATOM 1607 O O . ALA A 1 193 ? 12.394 -3.676 -5.872 1.00 91.88 193 ALA A O 1
ATOM 1608 N N . PHE A 1 194 ? 10.786 -2.404 -4.941 1.00 94.12 194 PHE A N 1
ATOM 1609 C CA . PHE A 1 194 ? 10.021 -2.205 -6.173 1.00 94.12 194 PHE A CA 1
ATOM 1610 C C . PHE A 1 194 ? 10.857 -1.494 -7.245 1.00 94.12 194 PHE A C 1
ATOM 1612 O O . PHE A 1 194 ? 11.062 -2.053 -8.321 1.00 94.12 194 PHE A O 1
ATOM 1619 N N . THR A 1 195 ? 11.408 -0.314 -6.940 1.00 91.06 195 THR A N 1
ATOM 1620 C CA . THR A 1 195 ? 12.177 0.477 -7.916 1.00 91.06 195 THR A CA 1
ATOM 1621 C C . THR A 1 195 ? 13.443 -0.247 -8.373 1.00 91.06 195 THR A C 1
ATOM 1623 O O . THR A 1 195 ? 13.756 -0.218 -9.560 1.00 91.06 195 THR A O 1
ATOM 1626 N N . ARG A 1 196 ? 14.141 -0.969 -7.480 1.00 90.62 196 ARG A N 1
ATOM 1627 C CA . ARG A 1 196 ? 15.293 -1.808 -7.861 1.00 90.62 196 ARG A CA 1
ATOM 1628 C C . ARG A 1 196 ? 14.892 -2.913 -8.836 1.00 90.62 196 ARG A C 1
ATOM 1630 O O . ARG A 1 196 ? 15.530 -3.058 -9.871 1.00 90.62 196 ARG A O 1
ATOM 1637 N N . LYS A 1 197 ? 13.825 -3.666 -8.542 1.00 94.12 197 LYS A N 1
ATOM 1638 C CA . LYS A 1 197 ? 13.341 -4.752 -9.413 1.00 94.12 197 LYS A CA 1
ATOM 1639 C C . LYS A 1 197 ? 12.808 -4.239 -10.752 1.00 94.12 197 LYS A C 1
ATOM 1641 O O . LYS A 1 197 ? 13.013 -4.902 -11.765 1.00 94.12 197 LYS A O 1
ATOM 1646 N N . ALA A 1 198 ? 12.146 -3.082 -10.763 1.00 93.25 198 ALA A N 1
ATOM 1647 C CA . ALA A 1 198 ? 11.697 -2.423 -11.985 1.00 93.25 198 ALA A CA 1
ATOM 1648 C C . ALA A 1 198 ? 12.891 -1.941 -12.827 1.00 93.25 198 ALA A C 1
ATOM 1650 O O . ALA A 1 198 ? 12.970 -2.253 -14.008 1.00 93.25 198 ALA A O 1
ATOM 1651 N N . GLY A 1 199 ? 13.870 -1.275 -12.203 1.00 89.88 199 GLY A N 1
ATOM 1652 C CA . GLY A 1 199 ? 15.093 -0.824 -12.871 1.00 89.88 199 GLY A CA 1
ATOM 1653 C C . GLY A 1 199 ? 15.941 -1.976 -13.421 1.00 89.88 199 GLY A C 1
ATOM 1654 O O . GLY A 1 199 ? 16.398 -1.909 -14.556 1.00 89.88 199 GLY A O 1
ATOM 1655 N N . MET A 1 200 ? 16.097 -3.073 -12.672 1.00 90.62 200 MET A N 1
ATOM 1656 C CA . MET A 1 200 ? 16.797 -4.276 -13.147 1.00 90.62 200 MET A CA 1
ATOM 1657 C C . MET A 1 200 ? 16.102 -4.923 -14.355 1.00 90.62 200 MET A C 1
ATOM 1659 O O . MET A 1 200 ? 16.765 -5.458 -15.238 1.00 90.62 200 MET A O 1
ATOM 1663 N N . ALA A 1 201 ? 14.775 -4.842 -14.447 1.00 92.25 201 ALA A N 1
ATOM 1664 C CA . ALA A 1 201 ? 14.040 -5.384 -15.587 1.00 92.25 201 ALA A CA 1
ATOM 1665 C C . ALA A 1 201 ? 14.226 -4.581 -16.892 1.00 92.25 201 ALA A C 1
ATOM 1667 O O . ALA A 1 201 ? 13.724 -5.001 -17.932 1.00 92.25 201 ALA A O 1
ATOM 1668 N N . LEU A 1 202 ? 14.977 -3.472 -16.869 1.00 89.25 202 LEU A N 1
ATOM 1669 C CA . LEU A 1 202 ? 15.363 -2.716 -18.065 1.00 89.25 202 LEU A CA 1
ATOM 1670 C C . LEU A 1 202 ? 16.637 -3.241 -18.744 1.00 89.25 202 LEU A C 1
ATOM 1672 O O . LEU A 1 202 ? 16.912 -2.863 -19.881 1.00 89.25 202 LEU A O 1
ATOM 1676 N N . PHE A 1 203 ? 17.397 -4.140 -18.110 1.00 88.19 203 PHE A N 1
ATOM 1677 C CA . PHE A 1 203 ? 18.606 -4.716 -18.717 1.00 88.19 203 PHE A CA 1
ATOM 1678 C C . PHE A 1 203 ? 18.367 -5.396 -20.079 1.00 88.19 203 PHE A C 1
ATOM 1680 O O . PHE A 1 203 ? 19.173 -5.175 -20.980 1.00 88.19 203 PHE A O 1
ATOM 1687 N N . PRO A 1 204 ? 17.278 -6.160 -20.303 1.00 88.75 204 PRO A N 1
ATOM 1688 C CA . PRO A 1 204 ? 16.981 -6.707 -21.626 1.00 88.75 204 PRO A CA 1
ATOM 1689 C C . PRO A 1 204 ? 16.817 -5.639 -22.716 1.00 88.75 204 PRO A C 1
ATOM 1691 O O . PRO A 1 204 ? 17.236 -5.873 -23.844 1.00 88.75 204 PRO A O 1
ATOM 1694 N N . PHE A 1 205 ? 16.284 -4.452 -22.391 1.00 83.69 205 PHE A N 1
ATOM 1695 C CA . PHE A 1 205 ? 16.216 -3.334 -23.346 1.00 83.69 205 PHE A CA 1
ATOM 1696 C C . PHE A 1 205 ? 17.591 -2.786 -23.655 1.00 83.69 205 PHE A C 1
ATOM 1698 O O . PHE A 1 205 ? 17.872 -2.507 -24.814 1.00 83.69 205 PHE A O 1
ATOM 1705 N N . LEU A 1 206 ? 18.442 -2.652 -22.635 1.00 84.19 206 LEU A N 1
ATOM 1706 C CA . LEU A 1 206 ? 19.827 -2.243 -22.828 1.00 84.19 206 LEU A CA 1
ATOM 1707 C C . LEU A 1 206 ? 20.554 -3.223 -23.755 1.00 84.19 206 LEU A C 1
ATOM 1709 O O . LEU A 1 206 ? 21.185 -2.796 -24.712 1.00 84.19 206 LEU A O 1
ATOM 1713 N N . ILE A 1 207 ? 20.438 -4.528 -23.504 1.00 87.75 207 ILE A N 1
ATOM 1714 C CA . ILE A 1 207 ? 21.084 -5.559 -24.326 1.00 87.75 207 ILE A CA 1
ATOM 1715 C C . ILE A 1 207 ? 20.534 -5.528 -25.750 1.00 87.75 207 ILE A C 1
ATOM 1717 O O . ILE A 1 207 ? 21.312 -5.478 -26.696 1.00 87.75 207 ILE A O 1
ATOM 1721 N N . PHE A 1 208 ? 19.208 -5.516 -25.910 1.00 85.56 208 PHE A N 1
ATOM 1722 C CA . PHE A 1 208 ? 18.575 -5.431 -27.223 1.00 85.56 208 PHE A CA 1
ATOM 1723 C C . PHE A 1 208 ? 19.064 -4.198 -27.984 1.00 85.56 208 PHE A C 1
ATOM 1725 O O . PHE A 1 208 ? 19.478 -4.295 -29.134 1.00 85.56 208 PHE A O 1
ATOM 1732 N N . TYR A 1 209 ? 19.091 -3.046 -27.323 1.00 80.31 209 TYR A N 1
ATOM 1733 C CA . TYR A 1 209 ? 19.568 -1.810 -27.912 1.00 80.31 209 TYR A CA 1
ATOM 1734 C C . TYR A 1 209 ? 21.058 -1.862 -28.289 1.00 80.31 209 TYR A C 1
ATOM 1736 O O . TYR A 1 209 ? 21.429 -1.424 -29.377 1.00 80.31 209 TYR A O 1
ATOM 1744 N N . LEU A 1 210 ? 21.915 -2.439 -27.441 1.00 83.81 210 LEU A N 1
ATOM 1745 C CA . LEU A 1 210 ? 23.333 -2.633 -27.755 1.00 83.81 210 LEU A CA 1
ATOM 1746 C C . LEU A 1 210 ? 23.530 -3.564 -28.954 1.00 83.81 210 LEU A C 1
ATOM 1748 O O . LEU A 1 210 ? 24.366 -3.292 -29.806 1.00 83.81 210 LEU A O 1
ATOM 1752 N N . LEU A 1 211 ? 22.730 -4.626 -29.065 1.00 84.44 211 LEU A N 1
ATOM 1753 C CA . LEU A 1 211 ? 22.765 -5.533 -30.212 1.00 84.44 211 LEU A CA 1
ATOM 1754 C C . LEU A 1 211 ? 22.326 -4.830 -31.500 1.00 84.44 211 LEU A C 1
ATOM 1756 O O . LEU A 1 211 ? 23.002 -4.939 -32.519 1.00 84.44 211 LEU A O 1
ATOM 1760 N N . VAL A 1 212 ? 21.230 -4.069 -31.456 1.00 79.00 212 VAL A N 1
ATOM 1761 C CA . VAL A 1 212 ? 20.760 -3.287 -32.609 1.00 79.00 212 VAL A CA 1
ATOM 1762 C C . VAL A 1 212 ? 21.803 -2.247 -33.014 1.00 79.00 212 VAL A C 1
ATOM 1764 O O . VAL A 1 212 ? 22.129 -2.131 -34.195 1.00 79.00 212 VAL A O 1
ATOM 1767 N N . THR A 1 213 ? 22.393 -1.542 -32.048 1.00 76.31 213 THR A N 1
ATOM 1768 C CA . THR A 1 213 ? 23.460 -0.581 -32.346 1.00 76.31 213 THR A CA 1
ATOM 1769 C C . THR A 1 213 ? 24.706 -1.241 -32.931 1.00 76.31 213 THR A C 1
ATOM 1771 O O . THR A 1 213 ? 25.248 -0.729 -33.902 1.0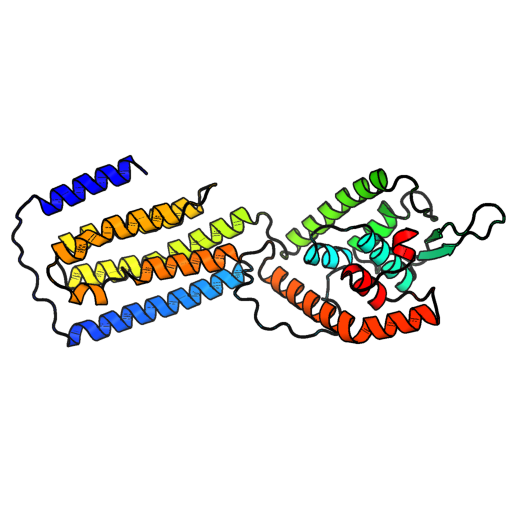0 76.31 213 THR A O 1
ATOM 1774 N N . ALA A 1 214 ? 25.110 -2.414 -32.440 1.00 79.69 214 ALA A N 1
ATOM 1775 C CA . ALA A 1 214 ? 26.243 -3.169 -32.980 1.00 79.69 214 ALA A CA 1
ATOM 1776 C C . ALA A 1 214 ? 26.051 -3.604 -34.445 1.00 79.69 214 ALA A C 1
ATOM 1778 O O . ALA A 1 214 ? 26.995 -3.594 -35.242 1.00 79.69 214 ALA A O 1
ATOM 1779 N N . ILE A 1 215 ? 24.833 -4.028 -34.794 1.00 77.88 215 ILE A N 1
ATOM 1780 C CA . ILE A 1 215 ? 24.517 -4.548 -36.129 1.00 77.88 215 ILE A CA 1
ATOM 1781 C C . ILE A 1 215 ? 24.503 -3.402 -37.144 1.00 77.88 215 ILE A C 1
ATOM 1783 O O . ILE A 1 215 ? 25.187 -3.478 -38.170 1.00 77.88 215 ILE A O 1
ATOM 1787 N N . TYR A 1 216 ? 23.762 -2.337 -36.833 1.00 73.31 216 TYR A N 1
ATOM 1788 C CA . TYR A 1 216 ? 23.398 -1.304 -37.804 1.00 73.31 216 TYR A CA 1
ATOM 1789 C C . TYR A 1 216 ? 24.240 -0.032 -37.731 1.00 73.31 216 TYR A C 1
ATOM 1791 O O . TYR A 1 216 ? 24.244 0.741 -38.683 1.00 73.31 216 TYR A O 1
ATOM 1799 N N . PHE A 1 217 ? 24.966 0.188 -36.636 1.00 72.25 217 PHE A N 1
ATOM 1800 C CA . PHE A 1 217 ? 25.729 1.412 -36.413 1.00 72.25 217 PHE A CA 1
ATOM 1801 C C . PHE A 1 217 ? 27.206 1.123 -36.150 1.00 72.25 217 PHE A C 1
ATOM 1803 O O . PHE A 1 217 ? 27.649 -0.026 -36.065 1.00 72.25 217 PHE A O 1
ATOM 1810 N N . ASP A 1 218 ? 27.989 2.195 -36.063 1.00 72.12 218 ASP A N 1
ATOM 1811 C CA . ASP A 1 218 ? 29.389 2.121 -35.665 1.00 72.12 218 ASP A CA 1
ATOM 1812 C C . ASP A 1 218 ? 29.507 1.679 -34.193 1.00 72.12 218 ASP A C 1
ATOM 1814 O O . ASP A 1 218 ? 28.753 2.107 -33.310 1.00 72.12 218 ASP A O 1
ATOM 1818 N N . SER A 1 219 ? 30.523 0.861 -33.931 1.00 74.50 219 SER A N 1
ATOM 1819 C CA . SER A 1 219 ? 31.051 0.527 -32.609 1.00 74.50 219 SER A CA 1
ATOM 1820 C C . SER A 1 219 ? 31.158 1.732 -31.661 1.00 74.50 219 SER A C 1
ATOM 1822 O O . SER A 1 219 ? 30.865 1.593 -30.475 1.00 74.50 219 SER A O 1
ATOM 1824 N N . ARG A 1 220 ? 31.495 2.932 -32.159 1.00 72.88 220 ARG A N 1
ATOM 1825 C CA . ARG A 1 220 ? 31.576 4.161 -31.344 1.00 72.88 220 ARG A CA 1
ATOM 1826 C C . ARG A 1 220 ? 30.226 4.569 -30.767 1.00 72.88 220 ARG A C 1
ATOM 1828 O O . ARG A 1 220 ? 30.127 4.877 -29.579 1.00 72.88 220 ARG A O 1
ATOM 1835 N N . LEU A 1 221 ? 29.182 4.540 -31.594 1.00 73.00 221 LEU A N 1
ATOM 1836 C CA . LEU A 1 221 ? 27.827 4.884 -31.177 1.00 73.00 221 LEU A CA 1
ATOM 1837 C C . LEU A 1 221 ? 27.287 3.848 -30.192 1.00 73.00 221 LEU A C 1
ATOM 1839 O O . LEU A 1 221 ? 26.678 4.222 -29.189 1.00 73.00 221 LEU A O 1
ATOM 1843 N N . MET A 1 222 ? 27.573 2.566 -30.430 1.00 76.31 222 MET A N 1
ATOM 1844 C CA . MET A 1 222 ? 27.259 1.484 -29.495 1.00 76.31 222 MET A CA 1
ATOM 1845 C C . MET A 1 222 ? 27.921 1.713 -28.126 1.00 76.31 222 MET A C 1
ATOM 1847 O O . MET A 1 222 ? 27.240 1.656 -27.104 1.00 76.31 222 MET A O 1
ATOM 1851 N N . ILE A 1 223 ? 29.225 2.020 -28.091 1.00 80.00 223 ILE A N 1
ATOM 1852 C CA . ILE A 1 223 ? 29.963 2.272 -26.842 1.00 80.00 223 ILE A CA 1
ATOM 1853 C C . ILE A 1 223 ? 29.398 3.497 -26.120 1.00 80.00 223 ILE A C 1
ATOM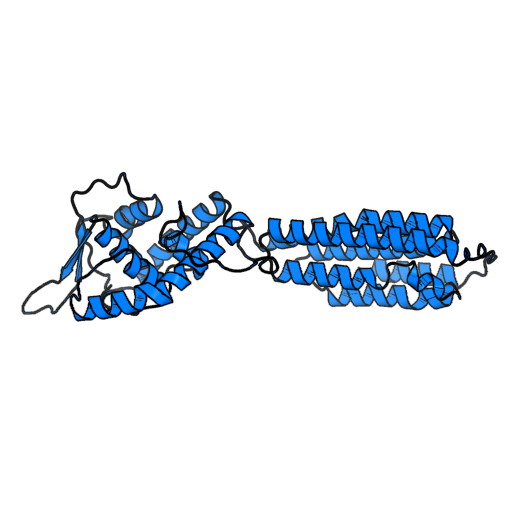 1855 O O . ILE A 1 223 ? 29.059 3.407 -24.940 1.00 80.00 223 ILE A O 1
ATOM 1859 N N . LEU A 1 224 ? 29.254 4.626 -26.820 1.00 76.94 224 LEU A N 1
ATOM 1860 C CA . LEU A 1 224 ? 28.749 5.867 -26.238 1.00 76.94 224 LEU A CA 1
ATOM 1861 C C . LEU A 1 224 ? 27.358 5.657 -25.634 1.00 76.94 224 LEU A C 1
ATOM 1863 O O . LEU A 1 224 ? 27.140 5.894 -24.449 1.00 76.94 224 LEU A O 1
ATOM 1867 N N . THR A 1 225 ? 26.415 5.161 -26.429 1.00 74.62 225 THR A N 1
ATOM 1868 C CA . THR A 1 225 ? 25.027 5.009 -25.985 1.00 74.62 225 THR A CA 1
ATOM 1869 C C . THR A 1 225 ? 24.863 3.901 -24.942 1.00 74.62 225 THR A C 1
ATOM 1871 O O . THR A 1 225 ? 24.063 4.054 -24.019 1.00 74.62 225 THR A O 1
ATOM 1874 N N . GLY A 1 226 ? 25.681 2.846 -24.996 1.00 81.31 226 GLY A N 1
ATOM 1875 C CA . GLY A 1 226 ? 25.768 1.828 -23.950 1.00 81.31 226 GLY A CA 1
ATOM 1876 C C . GLY A 1 226 ? 26.237 2.383 -22.609 1.00 81.31 226 GLY A C 1
ATOM 1877 O O . GLY A 1 226 ? 25.599 2.124 -21.588 1.00 81.31 226 GLY A O 1
ATOM 1878 N N . VAL A 1 227 ? 27.293 3.203 -22.599 1.00 82.56 227 VAL A N 1
ATOM 1879 C CA . VAL A 1 227 ? 27.767 3.889 -21.384 1.00 82.56 227 VAL A CA 1
ATOM 1880 C C . VAL A 1 227 ? 26.678 4.803 -20.826 1.00 82.56 227 VAL A C 1
ATOM 1882 O O . VAL A 1 227 ? 26.393 4.755 -19.629 1.00 82.56 227 VAL A O 1
ATOM 1885 N N . LEU A 1 228 ? 26.010 5.581 -21.680 1.00 79.12 228 LEU A N 1
ATOM 1886 C CA . LEU A 1 228 ? 24.935 6.480 -21.258 1.00 79.12 228 LEU A CA 1
ATOM 1887 C C . LEU A 1 228 ? 23.757 5.726 -20.627 1.00 79.12 228 LEU A C 1
ATOM 1889 O O . LEU A 1 228 ? 23.247 6.130 -19.579 1.00 79.12 228 LEU A O 1
ATOM 1893 N N . MET A 1 229 ? 23.344 4.605 -21.220 1.00 79.06 229 MET A N 1
ATOM 1894 C CA . MET A 1 229 ? 22.284 3.776 -20.651 1.00 79.06 229 MET A CA 1
ATOM 1895 C C . MET A 1 229 ? 22.710 3.069 -19.364 1.00 79.06 229 MET A C 1
ATOM 1897 O O . MET A 1 229 ? 21.904 2.965 -18.442 1.00 79.06 229 MET A O 1
ATOM 1901 N N . LEU A 1 230 ? 23.963 2.620 -19.254 1.00 83.75 230 LEU A N 1
ATOM 1902 C CA . LEU A 1 230 ? 24.489 2.060 -18.009 1.00 83.75 230 LEU A CA 1
ATOM 1903 C C . LEU A 1 230 ? 24.478 3.100 -16.887 1.00 83.75 230 LEU A C 1
ATOM 1905 O O . LEU A 1 230 ? 23.996 2.811 -15.793 1.00 83.75 230 LEU A O 1
ATOM 1909 N N . VAL A 1 231 ? 24.932 4.325 -17.161 1.00 82.62 231 VAL A N 1
ATOM 1910 C CA . VAL A 1 231 ? 24.873 5.434 -16.198 1.00 82.62 231 VAL A CA 1
ATOM 1911 C C . VAL A 1 231 ? 23.430 5.740 -15.805 1.00 82.62 231 VAL A C 1
ATOM 1913 O O . VAL A 1 231 ? 23.151 5.944 -14.623 1.00 82.62 231 VAL A O 1
ATOM 1916 N N . PHE A 1 232 ? 22.495 5.703 -16.755 1.00 80.69 232 PHE A N 1
ATOM 1917 C CA . PHE A 1 232 ? 21.073 5.861 -16.464 1.00 80.69 232 PHE A CA 1
ATOM 1918 C C . PHE A 1 232 ? 20.532 4.751 -15.551 1.00 80.69 232 PHE A C 1
ATOM 1920 O O . PHE A 1 232 ? 19.898 5.055 -14.542 1.00 80.69 232 PHE A O 1
ATOM 1927 N N . LEU A 1 233 ? 20.819 3.477 -15.841 1.00 81.56 233 LEU A N 1
ATOM 1928 C CA . LEU A 1 233 ? 20.398 2.345 -15.004 1.00 81.56 233 LEU A CA 1
ATOM 1929 C C . LEU A 1 233 ? 20.984 2.435 -13.593 1.00 81.56 233 LEU A C 1
ATOM 1931 O O . LEU A 1 233 ? 20.264 2.241 -12.611 1.00 81.56 233 LEU A O 1
ATOM 1935 N N . ILE A 1 234 ? 22.267 2.790 -13.481 1.00 83.94 234 ILE A N 1
ATOM 1936 C CA . ILE A 1 234 ? 22.925 3.047 -12.196 1.00 83.94 234 ILE A CA 1
ATOM 1937 C C . ILE A 1 234 ? 22.237 4.211 -11.478 1.00 83.94 234 ILE A C 1
ATOM 1939 O O . ILE A 1 234 ? 22.011 4.130 -10.275 1.00 83.94 234 ILE A O 1
ATOM 1943 N N . GLY A 1 235 ? 21.843 5.264 -12.194 1.00 82.25 235 GLY A N 1
ATOM 1944 C CA . GLY A 1 235 ? 21.080 6.385 -11.649 1.00 82.25 235 GLY A CA 1
ATOM 1945 C C . GLY A 1 235 ? 19.716 5.969 -11.091 1.00 82.25 235 GLY A C 1
ATOM 1946 O O . GLY A 1 235 ? 19.371 6.368 -9.977 1.00 82.25 235 GLY A O 1
ATOM 1947 N N . VAL A 1 236 ? 18.967 5.128 -11.813 1.00 81.81 236 VAL A N 1
ATOM 1948 C CA . VAL A 1 236 ? 17.657 4.602 -11.383 1.00 81.81 236 VAL A CA 1
ATOM 1949 C C . VAL A 1 236 ? 17.804 3.711 -10.144 1.00 81.81 236 VAL A C 1
ATOM 1951 O O . VAL A 1 236 ? 17.095 3.899 -9.153 1.00 81.81 236 VAL A O 1
ATOM 1954 N N . ILE A 1 237 ? 18.745 2.764 -10.164 1.00 82.00 237 ILE A N 1
ATOM 1955 C CA . ILE A 1 237 ? 18.991 1.828 -9.052 1.00 82.00 237 ILE A CA 1
ATOM 1956 C C . ILE A 1 237 ? 19.602 2.556 -7.840 1.00 82.00 237 ILE A C 1
ATOM 1958 O O . ILE A 1 237 ? 19.255 2.270 -6.691 1.00 82.00 237 ILE A O 1
ATOM 1962 N N . GLY A 1 238 ? 20.478 3.529 -8.084 1.00 80.38 238 GLY A N 1
ATOM 1963 C CA . GLY A 1 238 ? 21.100 4.372 -7.068 1.00 80.38 238 GLY A CA 1
ATOM 1964 C C . GLY A 1 238 ? 20.079 5.250 -6.349 1.00 80.38 238 GLY A C 1
ATOM 1965 O O . GLY A 1 238 ? 20.036 5.235 -5.122 1.00 80.38 238 GLY A O 1
ATOM 1966 N N . ASN A 1 239 ? 19.178 5.914 -7.084 1.00 76.94 239 ASN A N 1
ATOM 1967 C CA . ASN A 1 239 ? 18.050 6.650 -6.493 1.00 76.94 239 ASN A CA 1
ATOM 1968 C C . ASN A 1 239 ? 17.076 5.729 -5.743 1.00 76.94 239 ASN A C 1
ATOM 1970 O O . ASN A 1 239 ? 16.456 6.134 -4.764 1.00 76.94 239 ASN A O 1
ATOM 1974 N N . ALA A 1 240 ? 16.929 4.471 -6.166 1.00 76.88 240 ALA A N 1
ATOM 1975 C CA . ALA A 1 240 ? 16.154 3.499 -5.399 1.00 76.88 240 ALA A CA 1
ATOM 1976 C C . ALA A 1 240 ? 16.796 3.187 -4.040 1.00 76.88 240 ALA A C 1
ATOM 1978 O O . ALA A 1 240 ? 16.089 2.793 -3.117 1.00 76.88 240 ALA A O 1
ATOM 1979 N N . SER A 1 241 ? 18.113 3.347 -3.921 1.00 75.25 241 SER A N 1
ATOM 1980 C CA . SER A 1 241 ? 18.887 3.024 -2.721 1.00 75.25 241 SER A CA 1
ATOM 1981 C C . SER A 1 241 ? 19.132 4.242 -1.825 1.00 75.25 241 SER A C 1
ATOM 1983 O O . SER A 1 241 ? 19.472 4.068 -0.657 1.00 75.25 241 SER A O 1
ATOM 1985 N N . SER A 1 242 ? 18.929 5.461 -2.334 1.00 75.81 242 SER A N 1
ATOM 1986 C CA . SER A 1 242 ? 19.105 6.690 -1.566 1.00 75.81 242 SER A CA 1
ATOM 1987 C C . SER A 1 242 ? 17.968 6.927 -0.567 1.00 75.81 242 SER A C 1
ATOM 1989 O O . SER A 1 242 ? 16.854 6.395 -0.671 1.00 75.81 242 SER A O 1
ATOM 1991 N N . GLU A 1 243 ? 18.278 7.711 0.464 1.00 72.56 243 GLU A N 1
ATOM 1992 C CA . GLU A 1 243 ? 17.301 8.150 1.458 1.00 72.56 243 GLU A CA 1
ATOM 1993 C C . GLU A 1 243 ? 16.433 9.294 0.920 1.00 72.56 243 GLU A C 1
ATOM 1995 O O . GLU A 1 243 ? 15.210 9.249 1.052 1.00 72.56 243 GLU A O 1
ATOM 2000 N N . GLU A 1 244 ? 17.054 10.228 0.199 1.00 76.06 244 GLU A N 1
ATOM 2001 C CA . GLU A 1 244 ? 16.389 11.279 -0.569 1.00 76.06 244 GLU A CA 1
ATOM 2002 C C . GLU A 1 244 ? 16.356 10.912 -2.055 1.00 76.06 244 GLU A C 1
ATOM 2004 O O . GLU A 1 244 ? 17.382 10.586 -2.659 1.00 76.06 244 GLU A O 1
ATOM 2009 N N . ARG A 1 245 ? 15.163 10.933 -2.656 1.00 70.56 245 ARG A N 1
ATOM 2010 C CA . ARG A 1 245 ? 14.953 10.555 -4.061 1.00 70.56 245 ARG A CA 1
ATOM 2011 C C . ARG A 1 245 ? 14.841 11.806 -4.925 1.00 70.56 245 ARG A C 1
ATOM 2013 O O . ARG A 1 245 ? 13.832 12.501 -4.851 1.00 70.56 245 ARG A O 1
ATOM 2020 N N . ASN A 1 246 ? 15.820 12.037 -5.799 1.00 71.06 246 ASN A N 1
ATOM 2021 C CA . ASN A 1 246 ? 15.895 13.233 -6.644 1.00 71.06 246 ASN A CA 1
ATOM 2022 C C . ASN A 1 246 ? 15.766 12.871 -8.128 1.00 71.06 246 ASN A C 1
ATOM 2024 O O . ASN A 1 246 ? 16.720 12.919 -8.906 1.00 71.06 246 ASN A O 1
ATOM 2028 N N . PHE A 1 247 ? 14.547 12.511 -8.533 1.00 67.88 247 PHE A N 1
ATOM 2029 C CA . PHE A 1 247 ? 14.268 12.069 -9.899 1.00 67.88 247 PHE A CA 1
ATOM 2030 C C . PHE A 1 247 ? 14.492 13.158 -10.962 1.00 67.88 247 PHE A C 1
ATOM 2032 O O . PHE A 1 247 ? 14.920 12.837 -12.067 1.00 67.88 247 PHE A O 1
ATOM 2039 N N . SER A 1 248 ? 14.274 14.440 -10.645 1.00 66.12 248 SER A N 1
ATOM 2040 C CA . SER A 1 248 ? 14.479 15.560 -11.581 1.00 66.12 248 SER A CA 1
ATOM 2041 C C . SER A 1 248 ? 15.927 15.673 -12.069 1.00 66.12 248 SER A C 1
ATOM 2043 O O . SER A 1 248 ? 16.162 15.849 -13.261 1.00 66.12 248 SER A O 1
ATOM 2045 N N . GLN A 1 249 ? 16.901 15.495 -11.172 1.00 68.00 249 GLN A N 1
ATOM 2046 C CA . GLN A 1 249 ? 18.327 15.519 -11.512 1.00 68.00 249 GLN A CA 1
ATOM 2047 C C . GLN A 1 249 ? 18.707 14.348 -12.427 1.00 68.00 249 GLN A C 1
ATOM 2049 O O . GLN A 1 249 ? 19.500 14.516 -13.348 1.00 68.00 249 GLN A O 1
ATOM 2054 N N . MET A 1 250 ? 18.099 13.176 -12.226 1.00 68.69 250 MET A N 1
ATOM 2055 C CA . MET A 1 250 ? 18.310 12.006 -13.083 1.00 68.69 250 MET A CA 1
ATOM 2056 C C . MET A 1 250 ? 17.801 12.248 -14.511 1.00 68.69 250 MET A C 1
ATOM 2058 O O . MET A 1 250 ? 18.513 11.946 -15.467 1.00 68.69 250 MET A O 1
ATOM 2062 N N . TYR A 1 251 ? 16.606 12.830 -14.662 1.00 70.94 251 TYR A N 1
ATOM 2063 C CA . TYR A 1 251 ? 16.072 13.207 -15.973 1.00 70.94 251 TYR A CA 1
ATOM 2064 C C . TYR A 1 251 ? 16.918 14.286 -16.648 1.00 70.94 251 TYR A C 1
ATOM 2066 O O . TYR A 1 251 ? 17.213 14.167 -17.833 1.00 70.94 251 TYR A O 1
ATOM 2074 N N . ALA A 1 252 ? 17.343 15.306 -15.899 1.00 69.50 252 ALA A N 1
ATOM 2075 C CA . ALA A 1 252 ? 18.184 16.377 -16.423 1.00 69.50 252 ALA A CA 1
ATOM 2076 C C . ALA A 1 252 ? 19.518 15.837 -16.958 1.00 69.50 252 ALA A C 1
ATOM 2078 O O . ALA A 1 252 ? 19.897 16.160 -18.079 1.00 69.50 252 ALA A O 1
ATOM 2079 N N . VAL A 1 253 ? 20.187 14.957 -16.201 1.00 72.19 253 VAL A N 1
ATOM 2080 C CA . VAL A 1 253 ? 21.421 14.293 -16.646 1.00 72.19 253 VAL A CA 1
ATOM 2081 C C . VAL A 1 253 ? 21.156 13.425 -17.876 1.00 72.19 253 VAL A C 1
ATOM 2083 O O . VAL A 1 253 ? 21.905 13.510 -18.841 1.00 72.19 253 VAL A O 1
ATOM 2086 N N . TYR A 1 254 ? 20.082 12.632 -17.887 1.00 76.19 254 TYR A N 1
ATOM 2087 C CA . TYR A 1 254 ? 19.739 11.799 -19.040 1.00 76.19 254 TYR A CA 1
ATOM 2088 C C . TYR A 1 254 ? 19.537 12.624 -20.316 1.00 76.19 254 TYR A C 1
ATOM 2090 O O . TYR A 1 254 ? 20.202 12.371 -21.315 1.00 76.19 254 TYR A O 1
ATOM 2098 N N . TYR A 1 255 ? 18.676 13.645 -20.281 1.00 73.69 255 TYR A N 1
ATOM 2099 C CA . TYR A 1 255 ? 18.418 14.488 -21.449 1.00 73.69 255 TYR A CA 1
ATOM 2100 C C . TYR A 1 255 ? 19.652 15.281 -21.875 1.00 73.69 255 TYR A C 1
ATOM 2102 O O . TYR A 1 255 ? 19.940 15.333 -23.066 1.00 73.69 255 TYR A O 1
ATOM 2110 N N . PHE A 1 256 ? 20.425 15.820 -20.927 1.00 74.31 256 PHE A N 1
ATOM 2111 C CA . PHE A 1 256 ? 21.679 16.520 -21.221 1.00 74.31 256 PHE A CA 1
ATOM 2112 C C . PHE A 1 256 ? 22.639 15.665 -22.057 1.00 74.31 256 PHE A C 1
ATOM 2114 O O . PHE A 1 256 ? 23.244 16.148 -23.008 1.00 74.31 256 PHE A O 1
ATOM 2121 N N . LEU A 1 257 ? 22.729 14.375 -21.742 1.00 69.94 257 LEU A N 1
ATOM 2122 C CA . LEU A 1 257 ? 23.604 13.436 -22.438 1.00 69.94 257 LEU A CA 1
ATOM 2123 C C . LEU A 1 257 ? 23.039 12.935 -23.767 1.00 69.94 257 LEU A C 1
ATOM 2125 O O . LEU A 1 257 ? 23.789 12.459 -24.615 1.00 69.94 257 LEU A O 1
ATOM 2129 N N . MET A 1 258 ? 21.723 13.032 -23.943 1.00 71.44 258 MET A N 1
ATOM 2130 C CA . MET A 1 258 ? 21.017 12.577 -25.138 1.00 71.44 258 MET A CA 1
ATOM 2131 C C . MET A 1 258 ? 20.915 13.660 -26.221 1.00 71.44 258 MET A C 1
ATOM 2133 O O . MET A 1 258 ? 20.911 13.328 -27.403 1.00 71.44 258 MET A O 1
ATOM 2137 N N . ILE A 1 259 ? 20.884 14.944 -25.841 1.00 69.62 259 ILE A N 1
ATOM 2138 C CA . ILE A 1 259 ? 20.816 16.098 -26.757 1.00 69.62 259 ILE A CA 1
ATOM 2139 C C . ILE A 1 259 ? 21.876 16.086 -27.881 1.00 69.62 259 ILE A C 1
ATOM 2141 O O . ILE A 1 259 ? 21.500 16.377 -29.014 1.00 69.62 259 ILE A O 1
ATOM 2145 N N . PRO A 1 260 ? 23.165 15.759 -27.647 1.00 65.19 260 PRO A N 1
ATOM 2146 C CA . PRO A 1 260 ? 24.171 15.816 -28.711 1.00 65.19 260 PRO A CA 1
ATOM 2147 C C . PRO A 1 260 ? 24.106 14.643 -29.701 1.00 65.19 260 PRO A C 1
ATOM 2149 O O . PRO A 1 260 ? 24.721 14.722 -30.762 1.00 65.19 260 PRO A O 1
ATOM 2152 N N . LEU A 1 261 ? 23.378 13.560 -29.393 1.00 68.75 261 LEU A N 1
ATOM 2153 C CA . LEU A 1 261 ? 23.402 12.338 -30.204 1.00 68.75 261 LEU A CA 1
ATOM 2154 C C . LEU A 1 261 ? 22.917 12.548 -31.648 1.00 68.75 261 LEU A C 1
ATOM 2156 O O . LEU A 1 261 ? 23.665 12.171 -32.545 1.00 68.75 261 LEU A O 1
ATOM 2160 N N . PRO A 1 262 ? 21.763 13.187 -31.930 1.00 66.00 262 PRO A N 1
ATOM 2161 C CA . PRO A 1 262 ? 21.319 13.426 -33.308 1.00 66.00 262 PRO A CA 1
ATOM 2162 C C . PRO A 1 262 ? 22.332 14.210 -34.157 1.00 66.00 262 PRO A C 1
ATOM 2164 O O . PRO A 1 262 ? 22.500 13.915 -35.340 1.00 66.00 262 PRO A O 1
ATOM 2167 N N . SER A 1 263 ? 23.051 15.160 -33.547 1.00 62.84 263 SER A N 1
ATOM 2168 C CA . SER A 1 263 ? 24.086 15.961 -34.214 1.00 62.84 263 SER A CA 1
ATOM 2169 C C . SER A 1 263 ? 25.329 15.144 -34.575 1.00 62.84 263 SER A C 1
ATOM 2171 O O . SER A 1 263 ? 25.980 15.438 -35.572 1.00 62.84 263 SER A O 1
ATOM 2173 N N . ILE A 1 264 ? 25.648 14.113 -33.785 1.00 65.06 264 ILE A N 1
ATOM 2174 C CA . ILE A 1 264 ? 26.798 13.227 -34.017 1.00 65.06 264 ILE A CA 1
ATOM 2175 C C . ILE A 1 264 ? 26.523 12.266 -35.175 1.00 65.06 264 ILE A C 1
ATOM 2177 O O . ILE A 1 264 ? 27.421 11.996 -35.965 1.00 65.06 264 ILE A O 1
ATOM 2181 N N . VAL A 1 265 ? 25.299 11.741 -35.292 1.00 64.25 265 VAL A N 1
ATOM 2182 C CA . VAL A 1 265 ? 25.024 10.692 -36.288 1.00 64.25 265 VAL A CA 1
ATOM 2183 C C . VAL A 1 265 ? 24.528 11.214 -37.632 1.00 64.25 265 VAL A C 1
ATOM 2185 O O . VAL A 1 265 ? 24.462 10.441 -38.582 1.00 64.25 265 VAL A O 1
ATOM 2188 N N . GLN A 1 266 ? 24.149 12.495 -37.717 1.00 69.12 266 GLN A N 1
ATOM 2189 C CA . GLN A 1 266 ? 23.647 13.142 -38.941 1.00 69.12 266 GLN A CA 1
ATOM 2190 C C . GLN A 1 266 ? 22.495 12.382 -39.635 1.00 69.12 266 GLN A C 1
ATOM 2192 O O . GLN A 1 266 ? 22.203 12.601 -40.807 1.00 69.12 266 GLN A O 1
ATOM 2197 N N . ASN A 1 267 ? 21.817 11.493 -38.906 1.00 67.50 267 ASN A N 1
ATOM 2198 C CA . ASN A 1 267 ? 20.750 10.645 -39.407 1.00 67.50 267 ASN A CA 1
ATOM 2199 C C . ASN A 1 267 ? 19.614 10.622 -38.380 1.00 67.50 267 ASN A C 1
ATOM 2201 O O . ASN A 1 267 ? 19.738 10.085 -37.278 1.00 67.50 267 ASN A O 1
ATOM 2205 N N . TRP A 1 268 ? 18.502 11.249 -38.750 1.00 67.94 268 TRP A N 1
ATOM 2206 C CA . TRP A 1 268 ? 17.332 11.422 -37.898 1.00 67.94 268 TRP A CA 1
ATOM 2207 C C . TRP A 1 268 ? 16.509 10.134 -37.759 1.00 67.94 268 TRP A C 1
ATOM 2209 O O . TRP A 1 268 ? 15.790 9.993 -36.775 1.00 67.94 268 TRP A O 1
ATOM 2219 N N . GLU A 1 269 ? 16.650 9.158 -38.663 1.00 67.06 269 GLU A N 1
ATOM 2220 C CA . GLU A 1 269 ? 15.889 7.896 -38.617 1.00 67.06 269 GLU A CA 1
ATOM 2221 C C . GLU A 1 269 ? 16.263 7.025 -37.405 1.00 67.06 269 GLU A C 1
ATOM 2223 O O . GLU A 1 269 ? 15.483 6.202 -36.923 1.00 67.06 269 GLU A O 1
ATOM 2228 N N . ILE A 1 270 ? 17.434 7.286 -36.828 1.00 65.94 270 ILE A N 1
ATOM 2229 C CA . ILE A 1 270 ? 17.957 6.667 -35.605 1.00 65.94 270 ILE A CA 1
ATOM 2230 C C . ILE A 1 270 ? 17.047 6.927 -34.411 1.00 65.94 270 ILE A C 1
ATOM 2232 O O . ILE A 1 270 ? 16.902 6.069 -33.541 1.00 65.94 270 ILE A O 1
ATOM 2236 N N . ILE A 1 271 ? 16.377 8.077 -34.387 1.00 68.00 271 ILE A N 1
ATOM 2237 C CA . ILE A 1 271 ? 15.433 8.474 -33.339 1.00 68.00 271 ILE A CA 1
ATOM 2238 C C . ILE A 1 271 ? 14.323 7.424 -33.183 1.00 68.00 271 ILE A C 1
ATOM 2240 O O . ILE A 1 271 ? 13.924 7.135 -32.057 1.00 68.00 271 ILE A O 1
ATOM 2244 N N . TYR A 1 272 ? 13.873 6.799 -34.277 1.00 68.25 272 TYR A N 1
ATOM 2245 C CA . TYR A 1 272 ? 12.801 5.796 -34.244 1.00 68.25 272 TYR A CA 1
ATOM 2246 C C . TYR A 1 272 ? 13.234 4.441 -33.687 1.00 68.25 272 TYR A C 1
ATOM 2248 O O . TYR A 1 272 ? 12.400 3.688 -33.193 1.00 68.25 272 TYR A O 1
ATOM 2256 N N . VAL A 1 273 ? 14.529 4.130 -33.760 1.00 65.88 273 VAL A N 1
ATOM 2257 C CA . VAL A 1 273 ? 15.099 2.850 -33.315 1.00 65.88 273 VAL A CA 1
ATOM 2258 C C . VAL A 1 273 ? 15.792 2.994 -31.956 1.00 65.88 273 VAL A C 1
ATOM 2260 O O . VAL A 1 273 ? 16.157 2.009 -31.319 1.00 65.88 273 VAL A O 1
ATOM 2263 N N . THR A 1 274 ? 15.981 4.211 -31.456 1.00 67.31 274 THR A N 1
ATOM 2264 C CA . THR A 1 274 ? 16.666 4.443 -30.182 1.00 67.31 274 THR A CA 1
ATOM 2265 C C . THR A 1 274 ? 15.613 4.639 -29.088 1.00 67.31 274 THR A C 1
ATOM 2267 O O . THR A 1 274 ? 14.761 5.515 -29.222 1.00 67.31 274 THR A O 1
ATOM 2270 N N . PRO A 1 275 ? 15.647 3.906 -27.956 1.00 63.66 275 PRO A N 1
ATOM 2271 C CA . PRO A 1 275 ? 14.625 3.996 -26.906 1.00 63.66 275 PRO A CA 1
ATOM 2272 C C . PRO A 1 275 ? 14.702 5.304 -26.088 1.00 63.66 275 PRO A C 1
ATOM 2274 O O . PRO A 1 275 ? 14.243 5.358 -24.947 1.00 63.66 275 PRO A O 1
ATOM 2277 N N . MET A 1 276 ? 15.261 6.379 -26.656 1.00 68.62 276 MET A N 1
ATOM 2278 C CA . MET A 1 276 ? 15.558 7.651 -25.988 1.00 68.62 276 MET A CA 1
ATOM 2279 C C . MET A 1 276 ? 14.313 8.305 -25.399 1.00 68.62 276 MET A C 1
ATOM 2281 O O . MET A 1 276 ? 14.346 8.827 -24.291 1.00 68.62 276 MET A O 1
ATOM 2285 N N . PHE A 1 277 ? 13.196 8.238 -26.122 1.00 69.81 277 PHE A N 1
ATOM 2286 C CA . PHE A 1 277 ? 11.920 8.808 -25.682 1.00 69.81 277 PHE A CA 1
ATOM 2287 C C . PHE A 1 277 ? 11.135 7.856 -24.777 1.00 69.81 277 PHE A C 1
ATOM 2289 O O . PHE A 1 277 ? 10.327 8.288 -23.956 1.00 69.81 277 PHE A O 1
ATOM 2296 N N . ILE A 1 278 ? 11.403 6.554 -24.885 1.00 76.88 278 ILE A N 1
ATOM 2297 C CA . ILE A 1 278 ? 10.709 5.517 -24.120 1.00 76.88 278 ILE A CA 1
ATOM 2298 C C . ILE A 1 278 ? 11.242 5.468 -22.683 1.00 76.88 278 ILE A C 1
ATOM 2300 O O . ILE A 1 278 ? 10.470 5.274 -21.747 1.00 76.88 278 ILE A O 1
ATOM 2304 N N . MET A 1 279 ? 12.543 5.684 -22.476 1.00 77.25 279 MET A N 1
ATOM 2305 C CA . MET A 1 279 ? 13.165 5.574 -21.151 1.00 77.25 279 MET A CA 1
ATOM 2306 C C . MET A 1 279 ? 12.616 6.584 -20.125 1.00 77.25 279 MET A C 1
ATOM 2308 O O . MET A 1 279 ? 12.250 6.151 -19.029 1.00 77.25 279 MET A O 1
ATOM 2312 N N . PRO A 1 280 ? 12.450 7.884 -20.448 1.00 78.75 280 PRO A N 1
ATOM 2313 C CA . PRO A 1 280 ? 11.801 8.838 -19.553 1.00 78.75 280 PRO A CA 1
ATOM 2314 C C . PRO A 1 280 ? 10.365 8.441 -19.197 1.00 78.75 280 PRO A C 1
ATOM 2316 O O . PRO A 1 280 ? 9.985 8.482 -18.020 1.00 78.75 280 PRO A O 1
ATOM 2319 N N . LEU A 1 281 ? 9.595 7.994 -20.197 1.00 84.19 281 LEU A N 1
ATOM 2320 C CA . LEU A 1 281 ? 8.223 7.517 -20.026 1.00 84.19 281 LEU A CA 1
ATOM 2321 C C . LEU A 1 281 ? 8.171 6.315 -19.075 1.00 84.19 281 LEU A C 1
ATOM 2323 O O . LEU A 1 281 ? 7.405 6.318 -18.113 1.00 84.19 281 LEU A O 1
ATOM 2327 N N . ILE A 1 282 ? 9.044 5.328 -19.287 1.00 86.75 282 ILE A N 1
ATOM 2328 C CA . ILE A 1 282 ? 9.215 4.165 -18.413 1.00 86.75 282 ILE A CA 1
ATOM 2329 C C . ILE A 1 282 ? 9.511 4.605 -16.981 1.00 86.75 282 ILE A C 1
ATOM 2331 O O . ILE A 1 282 ? 8.861 4.138 -16.048 1.00 86.75 282 ILE A O 1
ATOM 2335 N N . THR A 1 283 ? 10.463 5.514 -16.771 1.00 84.25 283 THR A N 1
ATOM 2336 C CA . THR A 1 283 ? 10.799 5.960 -15.413 1.00 84.25 283 THR A CA 1
ATOM 2337 C C . THR A 1 283 ? 9.683 6.760 -14.755 1.00 84.25 283 THR A C 1
ATOM 2339 O O . THR A 1 283 ? 9.493 6.637 -13.545 1.00 84.25 283 THR A O 1
ATOM 2342 N N . THR A 1 284 ? 8.890 7.501 -15.531 1.00 87.00 284 THR A N 1
ATOM 2343 C CA . THR A 1 284 ? 7.699 8.192 -15.021 1.00 87.00 284 THR A CA 1
ATOM 2344 C C . THR A 1 284 ? 6.635 7.181 -14.609 1.00 87.00 284 THR A C 1
ATOM 2346 O O . THR A 1 284 ? 6.039 7.324 -13.544 1.00 87.00 284 THR A O 1
ATOM 2349 N N . LEU A 1 285 ? 6.453 6.101 -15.375 1.00 91.75 285 LEU A N 1
ATOM 2350 C CA . LEU A 1 285 ? 5.567 4.996 -15.001 1.00 91.75 285 LEU A CA 1
ATOM 2351 C C . LEU A 1 285 ? 6.038 4.280 -13.725 1.00 91.75 285 LEU A C 1
ATOM 2353 O O . LEU A 1 285 ? 5.222 4.013 -12.841 1.00 91.75 285 LEU A O 1
ATOM 2357 N N . ILE A 1 286 ? 7.343 4.017 -13.576 1.00 91.75 286 ILE A N 1
ATOM 2358 C CA . ILE A 1 286 ? 7.905 3.455 -12.333 1.00 91.75 286 ILE A CA 1
ATOM 2359 C C . ILE A 1 286 ? 7.592 4.384 -11.152 1.00 91.75 286 ILE A C 1
ATOM 2361 O O . ILE A 1 286 ? 7.086 3.924 -10.131 1.00 91.75 286 ILE A O 1
ATOM 2365 N N . GLN A 1 287 ? 7.848 5.688 -11.289 1.00 89.75 287 GLN A N 1
ATOM 2366 C CA . GLN A 1 287 ? 7.585 6.682 -10.241 1.00 89.75 287 GLN A CA 1
ATOM 2367 C C . GLN A 1 287 ? 6.102 6.781 -9.894 1.00 89.75 287 GLN A C 1
ATOM 2369 O O . GLN A 1 287 ? 5.747 6.845 -8.718 1.00 89.75 287 GLN A O 1
ATOM 2374 N N . TYR A 1 288 ? 5.231 6.748 -10.901 1.00 92.56 288 TYR A N 1
ATOM 2375 C CA . TYR A 1 288 ? 3.789 6.737 -10.709 1.00 92.56 288 TYR A CA 1
ATOM 2376 C C . TYR A 1 288 ? 3.364 5.545 -9.845 1.00 92.56 288 TYR A C 1
ATOM 2378 O O . TYR A 1 288 ? 2.747 5.743 -8.796 1.00 92.56 288 TYR A O 1
ATOM 2386 N N . HIS A 1 289 ? 3.755 4.321 -10.212 1.00 93.50 289 HIS A N 1
ATOM 2387 C CA . HIS A 1 289 ? 3.410 3.131 -9.434 1.00 93.50 289 HIS A CA 1
ATOM 2388 C C . HIS A 1 289 ? 4.035 3.142 -8.037 1.00 93.50 289 HIS A C 1
ATOM 2390 O O . HIS A 1 289 ? 3.326 2.827 -7.078 1.00 93.50 289 HIS A O 1
ATOM 2396 N N . ASP A 1 290 ? 5.304 3.548 -7.912 1.00 91.31 290 ASP A N 1
ATOM 2397 C CA . ASP A 1 290 ? 6.015 3.684 -6.635 1.00 91.31 290 ASP A CA 1
ATOM 2398 C C . ASP A 1 290 ? 5.320 4.678 -5.696 1.00 91.31 290 ASP A C 1
ATOM 2400 O O . ASP A 1 290 ? 5.141 4.381 -4.517 1.00 91.31 290 ASP A O 1
ATOM 2404 N N . SER A 1 291 ? 4.875 5.829 -6.212 1.00 90.19 291 SER A N 1
ATOM 2405 C CA . SER A 1 291 ? 4.143 6.845 -5.440 1.00 90.19 291 SER A CA 1
ATOM 2406 C C . SER A 1 291 ? 2.819 6.334 -4.877 1.00 90.19 291 SER A C 1
ATOM 2408 O O . SER A 1 291 ? 2.339 6.829 -3.859 1.00 90.19 291 SER A O 1
ATOM 2410 N N . LYS A 1 292 ? 2.240 5.324 -5.532 1.00 93.38 292 LYS A N 1
ATOM 2411 C CA . LYS A 1 292 ? 0.979 4.688 -5.154 1.00 93.38 292 LYS A CA 1
ATOM 2412 C C . LYS A 1 292 ? 1.175 3.407 -4.344 1.00 93.38 292 LYS A C 1
ATOM 2414 O O . LYS A 1 292 ? 0.173 2.811 -3.950 1.00 93.38 292 LYS A O 1
ATOM 2419 N N . ILE A 1 293 ? 2.413 2.965 -4.094 1.00 92.50 293 ILE A N 1
ATOM 2420 C CA . ILE A 1 293 ? 2.685 1.871 -3.152 1.00 92.50 293 ILE A CA 1
ATOM 2421 C C . ILE A 1 293 ? 2.296 2.339 -1.757 1.00 92.50 293 ILE A C 1
ATOM 2423 O O . ILE A 1 293 ? 2.790 3.345 -1.249 1.00 92.50 293 ILE A O 1
ATOM 2427 N N . THR A 1 294 ? 1.392 1.585 -1.147 1.00 91.19 294 THR A N 1
ATOM 2428 C CA . THR A 1 294 ? 0.899 1.857 0.202 1.00 91.19 294 THR A CA 1
ATOM 2429 C C . THR A 1 294 ? 1.645 1.033 1.239 1.00 91.19 294 THR A C 1
ATOM 2431 O O . THR A 1 294 ? 2.529 0.237 0.926 1.00 91.19 294 THR A O 1
ATOM 2434 N N . LYS A 1 295 ? 1.248 1.185 2.503 1.00 91.31 295 LYS A N 1
ATOM 2435 C CA . LYS A 1 295 ? 1.651 0.283 3.584 1.00 91.31 295 LYS A CA 1
ATOM 2436 C C . LYS A 1 295 ? 1.132 -1.150 3.403 1.00 91.31 295 LYS A C 1
ATOM 2438 O O . LYS A 1 295 ? 1.650 -2.054 4.055 1.00 91.31 295 LYS A O 1
ATOM 2443 N N . PHE A 1 296 ? 0.112 -1.368 2.571 1.00 93.88 296 PHE A N 1
ATOM 2444 C CA . PHE A 1 296 ? -0.479 -2.685 2.369 1.00 93.88 296 PHE A CA 1
ATOM 2445 C C . PHE A 1 296 ? 0.352 -3.516 1.395 1.00 93.88 296 PHE A C 1
ATOM 2447 O O . PHE A 1 296 ? 0.831 -3.022 0.378 1.00 93.88 296 PHE A O 1
ATOM 2454 N N . THR A 1 297 ? 0.460 -4.809 1.673 1.00 94.75 297 THR A N 1
ATOM 2455 C CA . THR A 1 297 ? 0.922 -5.790 0.682 1.00 94.75 297 THR A CA 1
ATOM 2456 C C . THR A 1 297 ? -0.179 -6.057 -0.351 1.00 94.75 297 THR A C 1
ATOM 2458 O O . THR A 1 297 ? -1.308 -5.593 -0.196 1.00 94.75 297 THR A O 1
ATOM 2461 N N . GLU A 1 298 ? 0.080 -6.886 -1.367 1.00 94.06 298 GLU A N 1
ATOM 2462 C CA . GLU A 1 298 ? -0.976 -7.371 -2.273 1.00 94.06 298 GLU A CA 1
ATOM 2463 C C . GLU A 1 298 ? -2.172 -7.982 -1.511 1.00 94.06 298 GLU A C 1
ATOM 2465 O O . GLU A 1 298 ? -3.334 -7.660 -1.777 1.00 94.06 298 GLU A O 1
ATOM 2470 N N . LYS A 1 299 ? -1.892 -8.833 -0.514 1.00 94.44 299 LYS A N 1
ATOM 2471 C CA . LYS A 1 299 ? -2.920 -9.475 0.319 1.00 94.44 299 LYS A CA 1
ATOM 2472 C C . LYS A 1 299 ? -3.649 -8.448 1.186 1.00 94.44 299 LYS A C 1
ATOM 2474 O O . LYS A 1 299 ? -4.872 -8.499 1.293 1.00 94.44 299 LYS A O 1
ATOM 2479 N N . GLY A 1 300 ? -2.910 -7.508 1.774 1.00 94.06 300 GLY A N 1
ATOM 2480 C CA . GLY A 1 300 ? -3.475 -6.411 2.556 1.00 94.06 300 GLY A CA 1
ATOM 2481 C C . GLY A 1 300 ? -4.403 -5.530 1.743 1.00 94.06 300 GLY A C 1
ATOM 2482 O O . GLY A 1 300 ? -5.504 -5.230 2.188 1.00 94.06 300 GLY A O 1
ATOM 2483 N N . LEU A 1 301 ? -3.997 -5.180 0.524 1.00 94.12 301 LEU A N 1
ATOM 2484 C CA . LEU A 1 301 ? -4.778 -4.335 -0.364 1.00 94.12 301 LEU A CA 1
ATOM 2485 C C . LEU A 1 301 ? -6.081 -5.023 -0.787 1.00 94.12 301 LEU A C 1
ATOM 2487 O O . LEU A 1 301 ? -7.120 -4.373 -0.885 1.00 94.12 301 LEU A O 1
ATOM 2491 N N . LYS A 1 302 ? -6.053 -6.350 -0.972 1.00 93.75 302 LYS A N 1
ATOM 2492 C CA . LYS A 1 302 ? -7.267 -7.145 -1.185 1.00 93.75 302 LYS A CA 1
ATOM 2493 C C . LYS A 1 302 ? -8.208 -7.042 0.015 1.00 93.75 302 LYS A C 1
ATOM 2495 O O . LYS A 1 302 ? -9.369 -6.716 -0.181 1.00 93.75 302 LYS A O 1
ATOM 2500 N N . VAL A 1 303 ? -7.723 -7.261 1.237 1.00 95.31 303 VAL A N 1
ATOM 2501 C CA . VAL A 1 303 ? -8.548 -7.146 2.456 1.00 95.31 303 VAL A CA 1
ATOM 2502 C C . VAL A 1 303 ? -9.089 -5.727 2.633 1.00 95.31 303 VAL A C 1
ATOM 2504 O O . VAL A 1 303 ? -10.274 -5.552 2.898 1.00 95.31 303 VAL A O 1
ATOM 2507 N N . TYR A 1 304 ? -8.251 -4.714 2.424 1.00 94.31 304 TYR A N 1
ATOM 2508 C CA . TYR A 1 304 ? -8.654 -3.312 2.459 1.00 94.31 304 TYR A CA 1
ATOM 2509 C C . TYR A 1 304 ? -9.783 -3.036 1.457 1.00 94.31 304 TYR A C 1
ATOM 2511 O O . TYR A 1 304 ? -10.804 -2.458 1.815 1.00 94.31 304 TYR A O 1
ATOM 2519 N N . LYS A 1 305 ? -9.676 -3.548 0.226 1.00 94.25 305 LYS A N 1
ATOM 2520 C CA . LYS A 1 305 ? -10.745 -3.467 -0.779 1.00 94.25 305 LYS A CA 1
ATOM 2521 C C . LYS A 1 305 ? -12.054 -4.106 -0.305 1.00 94.25 305 LYS A C 1
ATOM 2523 O O . LYS A 1 305 ? -13.124 -3.554 -0.547 1.00 94.25 305 LYS A O 1
ATOM 2528 N N . GLU A 1 306 ? -11.981 -5.258 0.361 1.00 95.31 306 GLU A N 1
ATOM 2529 C CA . GLU A 1 306 ? -13.155 -5.923 0.938 1.00 95.31 306 GLU A CA 1
ATOM 2530 C C . GLU A 1 306 ? -13.783 -5.101 2.072 1.00 95.31 306 GLU A C 1
ATOM 2532 O O . GLU A 1 306 ? -15.009 -5.002 2.131 1.00 95.31 306 GLU A O 1
ATOM 2537 N N . LEU A 1 307 ? -12.966 -4.457 2.915 1.00 95.25 307 LEU A N 1
ATOM 2538 C CA . LEU A 1 307 ? -13.435 -3.537 3.957 1.00 95.25 307 LEU A CA 1
ATOM 2539 C C . LEU A 1 307 ? -14.158 -2.328 3.371 1.00 95.25 307 LEU A C 1
ATOM 2541 O O . LEU A 1 307 ? -15.232 -1.988 3.855 1.00 95.25 307 LEU A O 1
ATOM 2545 N N . ILE A 1 308 ? -13.624 -1.709 2.313 1.00 94.88 308 ILE A N 1
ATOM 2546 C CA . ILE A 1 308 ? -14.300 -0.581 1.656 1.00 94.88 308 ILE A CA 1
ATOM 2547 C C . ILE A 1 308 ? -15.626 -1.028 1.027 1.00 94.88 308 ILE A C 1
ATOM 2549 O O . ILE A 1 308 ? -16.630 -0.332 1.158 1.00 94.88 308 ILE A O 1
ATOM 2553 N N . GLY A 1 309 ? -15.668 -2.215 0.417 1.00 94.69 309 GLY A N 1
ATOM 2554 C CA . GLY A 1 309 ? -16.913 -2.792 -0.097 1.00 94.69 309 GLY A CA 1
ATOM 2555 C C . GLY A 1 309 ? -17.964 -3.034 0.992 1.00 94.69 309 GLY A C 1
ATOM 2556 O O . GLY A 1 309 ? -19.150 -2.800 0.765 1.00 94.69 309 GLY A O 1
ATOM 2557 N N . TYR A 1 310 ? -17.539 -3.470 2.180 1.00 95.62 310 TYR A N 1
ATOM 2558 C CA . TYR A 1 310 ? -18.426 -3.651 3.332 1.00 95.62 310 TYR A CA 1
ATOM 2559 C C . TYR A 1 310 ? -18.864 -2.319 3.951 1.00 95.62 310 TYR A C 1
ATOM 2561 O O . TYR A 1 310 ? -20.029 -2.148 4.304 1.00 95.62 310 TYR A O 1
ATOM 2569 N N . ARG A 1 311 ? -17.963 -1.333 4.007 1.00 94.75 311 ARG A N 1
ATOM 2570 C CA . ARG A 1 311 ? -18.282 0.039 4.414 1.00 94.75 311 ARG A CA 1
ATOM 2571 C C . ARG A 1 311 ? -19.382 0.641 3.548 1.00 94.75 311 ARG A C 1
ATOM 2573 O O . ARG A 1 311 ? -20.281 1.280 4.086 1.00 94.75 311 ARG A O 1
ATOM 2580 N N . GLU A 1 312 ? -19.336 0.408 2.239 1.00 93.88 312 GLU A N 1
ATOM 2581 C CA . GLU A 1 312 ? -20.359 0.894 1.311 1.00 93.88 312 GLU A CA 1
ATOM 2582 C C . GLU A 1 312 ? -21.733 0.264 1.580 1.00 93.88 312 GLU A C 1
ATOM 2584 O O . GLU A 1 312 ? -22.747 0.963 1.597 1.00 93.88 312 GLU A O 1
ATOM 2589 N N . PHE A 1 313 ? -21.773 -1.043 1.857 1.00 94.94 313 PHE A N 1
ATOM 2590 C CA . PHE A 1 313 ? -23.005 -1.721 2.261 1.00 94.94 313 PHE A CA 1
ATOM 2591 C C . PHE A 1 313 ? -23.571 -1.146 3.561 1.00 94.94 313 PHE A C 1
ATOM 2593 O O . PHE A 1 313 ? -24.760 -0.819 3.608 1.00 94.94 313 PHE A O 1
ATOM 2600 N N . ILE A 1 314 ? -22.728 -0.984 4.589 1.00 93.56 314 ILE A N 1
ATOM 2601 C CA . ILE A 1 314 ? -23.159 -0.427 5.873 1.00 93.56 314 ILE A CA 1
ATOM 2602 C C . ILE A 1 314 ? -23.730 0.972 5.673 1.00 93.56 314 ILE A C 1
ATOM 2604 O O . ILE A 1 314 ? -24.836 1.242 6.132 1.00 93.56 314 ILE A O 1
ATOM 2608 N N . LEU A 1 315 ? -23.010 1.836 4.955 1.00 93.00 315 LEU A N 1
ATOM 2609 C CA . LEU A 1 315 ? -23.435 3.207 4.688 1.00 93.00 315 LEU A CA 1
ATOM 2610 C C . LEU A 1 315 ? -24.814 3.262 4.021 1.00 93.00 315 LEU A C 1
ATOM 2612 O O . LEU A 1 315 ? -25.664 4.042 4.439 1.00 93.00 315 LEU A O 1
ATOM 2616 N N . ARG A 1 316 ? -25.044 2.444 2.989 1.00 92.06 316 ARG A N 1
ATOM 2617 C CA . ARG A 1 316 ? -26.285 2.516 2.203 1.00 92.06 316 ARG A CA 1
ATOM 2618 C C . ARG A 1 316 ? -27.458 1.762 2.819 1.00 92.06 316 ARG A C 1
ATOM 2620 O O . ARG A 1 316 ? -28.596 2.169 2.612 1.00 92.06 316 ARG A O 1
ATOM 2627 N N . THR A 1 317 ? -27.196 0.673 3.539 1.00 91.50 317 THR A N 1
ATOM 2628 C CA . THR A 1 317 ? -28.244 -0.273 3.959 1.00 91.50 317 THR A CA 1
ATOM 2629 C C . THR A 1 317 ? -28.441 -0.288 5.467 1.00 91.50 317 THR A C 1
ATOM 2631 O O . THR A 1 317 ? -29.566 -0.171 5.951 1.00 91.50 317 THR A O 1
ATOM 2634 N N . GLU A 1 318 ? -27.354 -0.418 6.225 1.00 90.62 318 GLU A N 1
ATOM 2635 C CA . GLU A 1 318 ? -27.437 -0.628 7.671 1.00 90.62 318 GLU A CA 1
ATOM 2636 C C . GLU A 1 318 ? -27.562 0.689 8.434 1.00 90.62 318 GLU A C 1
ATOM 2638 O O . GLU A 1 318 ? -28.326 0.748 9.388 1.00 90.62 318 GLU A O 1
ATOM 2643 N N . VAL A 1 319 ? -26.906 1.770 8.007 1.00 90.56 319 VAL A N 1
ATOM 2644 C CA . VAL A 1 319 ? -26.974 3.071 8.697 1.00 90.56 319 VAL A CA 1
ATOM 2645 C C . VAL A 1 319 ? -28.417 3.585 8.839 1.00 90.56 319 VAL A C 1
ATOM 2647 O O . VAL A 1 319 ? -28.815 3.859 9.972 1.00 90.56 319 VAL A O 1
ATOM 2650 N N . PRO A 1 320 ? -29.256 3.644 7.780 1.00 90.00 320 PRO A N 1
ATOM 2651 C CA . PRO A 1 320 ? -30.650 4.085 7.919 1.00 90.00 320 PRO A CA 1
ATOM 2652 C C . PRO A 1 320 ? -31.510 3.141 8.769 1.00 90.00 320 PRO A C 1
ATOM 2654 O O . PRO A 1 320 ? -32.504 3.550 9.369 1.00 90.00 320 PRO A O 1
ATOM 2657 N N . ARG A 1 321 ? -31.173 1.848 8.789 1.00 87.38 321 ARG A N 1
ATOM 2658 C CA . ARG A 1 321 ? -31.861 0.843 9.605 1.00 87.38 321 ARG A CA 1
ATOM 2659 C C . ARG A 1 321 ? -31.497 1.000 11.080 1.00 87.38 321 ARG A C 1
ATOM 2661 O O . ARG A 1 321 ? -32.390 1.047 11.915 1.00 87.38 321 ARG A O 1
ATOM 2668 N N . ILE A 1 322 ? -30.207 1.116 11.385 1.00 86.56 322 ILE A N 1
ATOM 2669 C CA . ILE A 1 322 ? -29.674 1.311 12.735 1.00 86.56 322 ILE A CA 1
ATOM 2670 C C . ILE A 1 322 ? -30.178 2.631 13.314 1.00 86.56 322 ILE A C 1
ATOM 2672 O O . ILE A 1 322 ? -30.616 2.636 14.454 1.00 86.56 322 ILE A O 1
ATOM 2676 N N . ALA A 1 323 ? -30.181 3.720 12.537 1.00 84.56 323 ALA A N 1
ATOM 2677 C CA . ALA A 1 323 ? -30.674 5.019 12.996 1.00 84.56 323 ALA A CA 1
ATOM 2678 C C . ALA A 1 323 ? -32.131 4.939 13.489 1.00 84.56 323 ALA A C 1
ATOM 2680 O O . ALA A 1 323 ? -32.418 5.351 14.608 1.00 84.56 323 ALA A O 1
ATOM 2681 N N . ARG A 1 324 ? -33.019 4.299 12.714 1.00 84.00 324 ARG A N 1
ATOM 2682 C CA . ARG A 1 324 ? -34.413 4.051 13.125 1.00 84.00 324 ARG A CA 1
ATOM 2683 C C . ARG A 1 324 ? -34.509 3.141 14.351 1.00 84.00 324 ARG A C 1
ATOM 2685 O O . ARG A 1 324 ? -35.240 3.429 15.289 1.00 84.00 324 ARG A O 1
ATOM 2692 N N . LEU A 1 325 ? -33.726 2.062 14.381 1.00 83.56 325 LEU A N 1
ATOM 2693 C CA . LEU A 1 325 ? -33.700 1.154 15.531 1.00 83.56 325 LEU A CA 1
ATOM 2694 C C . LEU A 1 325 ? -33.192 1.833 16.807 1.00 83.56 325 LEU A C 1
ATOM 2696 O O . LEU A 1 325 ? -33.621 1.456 17.890 1.00 83.56 325 LEU A O 1
ATOM 2700 N N . MET A 1 326 ? -32.299 2.816 16.703 1.00 79.00 326 MET A N 1
ATOM 2701 C CA . MET A 1 326 ? -31.820 3.590 17.848 1.00 79.00 326 MET A CA 1
ATOM 2702 C C . MET A 1 326 ? -32.893 4.529 18.409 1.00 79.00 326 MET A C 1
ATOM 2704 O O . MET A 1 326 ? -32.902 4.754 19.618 1.00 79.00 326 MET A O 1
ATOM 2708 N N . GLU A 1 327 ? -33.795 5.047 17.568 1.00 80.06 327 GLU A N 1
ATOM 2709 C CA . GLU A 1 327 ? -34.956 5.833 18.013 1.00 80.06 327 GLU A CA 1
ATOM 2710 C C . GLU A 1 327 ? -35.948 4.957 18.791 1.00 80.06 327 GLU A C 1
ATOM 2712 O O . GLU A 1 327 ? -36.425 5.348 19.854 1.00 80.06 327 GLU A O 1
ATOM 2717 N N . GLU A 1 328 ? -36.210 3.743 18.303 1.00 80.00 328 GLU A N 1
ATOM 2718 C CA . GLU A 1 328 ? -37.152 2.811 18.934 1.00 80.00 328 GLU A CA 1
ATOM 2719 C C . GLU A 1 328 ? -36.558 2.081 20.152 1.00 80.00 328 GLU A C 1
ATOM 2721 O O . GLU A 1 328 ? -37.252 1.800 21.132 1.00 80.00 328 GLU A O 1
ATOM 2726 N N . ARG A 1 329 ? -35.271 1.717 20.088 1.00 76.50 329 ARG A N 1
ATOM 2727 C CA . ARG A 1 329 ? -34.555 0.897 21.078 1.00 76.50 329 ARG A CA 1
ATOM 2728 C C . ARG A 1 329 ? -33.134 1.440 21.304 1.00 76.50 329 ARG A C 1
ATOM 2730 O O . ARG A 1 329 ? -32.169 0.884 20.774 1.00 76.50 329 ARG A O 1
ATOM 2737 N N . PRO A 1 330 ? -32.961 2.447 22.181 1.00 67.25 330 PRO A N 1
ATOM 2738 C CA . PRO A 1 330 ? -31.679 3.135 22.399 1.00 67.25 330 PRO A CA 1
ATOM 2739 C C . PRO A 1 330 ? -30.528 2.250 22.905 1.00 67.25 330 PRO A C 1
ATOM 2741 O O . PRO A 1 330 ? -29.365 2.646 22.856 1.00 67.25 330 PRO A O 1
ATOM 2744 N N . HIS A 1 331 ? -30.843 1.065 23.433 1.00 66.81 331 HIS A N 1
ATOM 2745 C CA . HIS A 1 331 ? -29.876 0.094 23.953 1.00 66.81 331 HIS A CA 1
ATOM 2746 C C . HIS A 1 331 ? -29.614 -1.075 22.993 1.00 66.81 331 HIS A C 1
ATOM 2748 O O . HIS A 1 331 ? -29.022 -2.073 23.399 1.00 66.81 331 HIS A O 1
ATOM 2754 N N . HIS A 1 332 ? -30.070 -0.995 21.739 1.00 71.38 332 HIS A N 1
ATOM 2755 C CA . HIS A 1 332 ? -29.807 -2.039 20.758 1.00 71.38 332 HIS A CA 1
ATOM 2756 C C . HIS A 1 332 ? -28.320 -2.069 20.381 1.00 71.38 332 HIS A C 1
ATOM 2758 O O . HIS A 1 332 ? -27.753 -1.082 19.917 1.00 71.38 332 HIS A O 1
ATOM 2764 N N . VAL A 1 333 ? -27.700 -3.229 20.570 1.00 74.25 333 VAL A N 1
ATOM 2765 C CA . VAL A 1 333 ? -26.312 -3.512 20.214 1.00 74.25 333 VAL A CA 1
ATOM 2766 C C . VAL A 1 333 ? -26.349 -4.503 19.053 1.00 74.25 333 VAL A C 1
ATOM 2768 O O . VAL A 1 333 ? -27.110 -5.466 19.100 1.00 74.25 333 VAL A O 1
ATOM 2771 N N . SER A 1 334 ? -25.586 -4.235 17.993 1.00 80.50 334 SER A N 1
ATOM 2772 C CA . SER A 1 334 ? -25.453 -5.147 16.857 1.00 80.50 334 SER A CA 1
ATOM 2773 C C . SER A 1 334 ? -24.068 -5.058 16.229 1.00 80.50 334 SER A C 1
ATOM 2775 O O . SER A 1 334 ? -23.413 -4.009 16.262 1.00 80.50 334 SER A O 1
ATOM 2777 N N . LYS A 1 335 ? -23.634 -6.135 15.573 1.00 83.25 335 LYS A N 1
ATOM 2778 C CA . LYS A 1 335 ? -22.406 -6.145 14.771 1.00 83.25 335 LYS A CA 1
ATOM 2779 C C . LYS A 1 335 ? -22.360 -5.027 13.724 1.00 83.25 335 LYS A C 1
ATOM 2781 O O . LYS A 1 335 ? -21.315 -4.403 13.542 1.00 83.25 335 LYS A O 1
ATOM 2786 N N . SER A 1 336 ? -23.475 -4.743 13.045 1.00 84.12 336 SER A N 1
ATOM 2787 C CA . SER A 1 336 ? -23.550 -3.649 12.065 1.00 84.12 336 SER A CA 1
ATOM 2788 C C . SER A 1 336 ? -23.315 -2.284 12.717 1.00 84.12 336 SER A C 1
ATOM 2790 O O . SER A 1 336 ? -22.643 -1.441 12.126 1.00 84.12 336 SER A O 1
ATOM 2792 N N . LEU A 1 337 ? -23.806 -2.075 13.947 1.00 86.56 337 LEU A N 1
ATOM 2793 C CA . LEU A 1 337 ? -23.549 -0.859 14.719 1.00 86.56 337 LEU A CA 1
ATOM 2794 C C . LEU A 1 337 ? -22.062 -0.723 15.064 1.00 86.56 337 LEU A C 1
ATOM 2796 O O . LEU A 1 337 ? -21.498 0.343 14.832 1.00 86.56 337 LEU A O 1
ATOM 2800 N N . ALA A 1 338 ? -21.406 -1.790 15.532 1.00 89.19 338 ALA A N 1
ATOM 2801 C CA . ALA A 1 338 ? -19.970 -1.762 15.824 1.00 89.19 338 ALA A CA 1
ATOM 2802 C C . ALA A 1 338 ? -19.150 -1.304 14.601 1.00 89.19 338 ALA A C 1
ATOM 2804 O O . ALA A 1 338 ? -18.374 -0.352 14.685 1.00 89.19 338 ALA A O 1
ATOM 2805 N N . TYR A 1 339 ? -19.384 -1.903 13.430 1.00 90.19 339 TYR A N 1
ATOM 2806 C CA . TYR A 1 339 ? -18.685 -1.500 12.205 1.00 90.19 339 TYR A CA 1
ATOM 2807 C C . TYR A 1 339 ? -19.106 -0.119 11.677 1.00 90.19 339 TYR A C 1
ATOM 2809 O O . TYR A 1 339 ? -18.281 0.579 11.094 1.00 90.19 339 TYR A O 1
ATOM 2817 N N . ALA A 1 340 ? -20.351 0.320 11.881 1.00 90.31 340 ALA A N 1
ATOM 2818 C CA . ALA A 1 340 ? -20.766 1.671 11.506 1.00 90.31 340 ALA A CA 1
ATOM 2819 C C . ALA A 1 340 ? -20.041 2.752 12.328 1.00 90.31 340 ALA A C 1
ATOM 2821 O O . ALA A 1 340 ? -19.689 3.801 11.779 1.00 90.31 340 ALA A O 1
ATOM 2822 N N . LEU A 1 341 ? -19.775 2.489 13.614 1.00 88.62 341 LEU A N 1
ATOM 2823 C CA . LEU A 1 341 ? -18.965 3.373 14.457 1.00 88.62 341 LEU A CA 1
ATOM 2824 C C . LEU A 1 341 ? -17.492 3.351 14.046 1.00 88.62 341 LEU A C 1
ATOM 2826 O O . LEU A 1 341 ? -16.917 4.425 13.875 1.00 88.62 341 LEU A O 1
ATOM 2830 N N . LEU A 1 342 ? -16.930 2.159 13.814 1.00 89.88 342 LEU A N 1
ATOM 2831 C CA . LEU A 1 342 ? -15.566 1.968 13.301 1.00 89.88 342 LEU A CA 1
ATOM 2832 C C . LEU A 1 342 ? -15.345 2.763 12.001 1.00 89.88 342 LEU A C 1
ATOM 2834 O O . LEU A 1 342 ? -14.374 3.490 11.836 1.00 89.88 342 LEU A O 1
ATOM 2838 N N . PHE A 1 343 ? -16.291 2.681 11.063 1.00 90.19 343 PHE A N 1
ATOM 2839 C CA . PHE A 1 343 ? -16.221 3.395 9.784 1.00 90.19 343 PHE A CA 1
ATOM 2840 C C . PHE A 1 343 ? -16.580 4.885 9.878 1.00 90.19 343 PHE A C 1
ATOM 2842 O O . PHE A 1 343 ? -16.612 5.565 8.846 1.00 90.19 343 PHE A O 1
ATOM 2849 N N . LYS A 1 344 ? -16.854 5.388 11.091 1.00 88.81 344 LYS A N 1
ATOM 2850 C CA . LYS A 1 344 ? -17.216 6.782 11.389 1.00 88.81 344 LYS A CA 1
ATOM 2851 C C . LYS A 1 344 ? -18.448 7.249 10.603 1.00 88.81 344 LYS A C 1
ATOM 2853 O O . LYS A 1 344 ? -18.540 8.413 10.224 1.00 88.81 344 LYS A O 1
ATOM 2858 N N . LEU A 1 345 ? -19.388 6.334 10.353 1.00 86.12 345 LEU A N 1
ATOM 2859 C CA . LEU A 1 345 ? -20.625 6.588 9.603 1.00 86.12 345 LEU A CA 1
ATOM 2860 C C . LEU A 1 345 ? -21.784 7.026 10.505 1.00 86.12 345 LEU A C 1
ATOM 2862 O O . LEU A 1 345 ? -22.753 7.601 10.021 1.00 86.12 345 LEU A O 1
ATOM 2866 N N . LEU A 1 346 ? -21.687 6.742 11.805 1.00 80.25 346 LEU A N 1
ATOM 2867 C CA . LEU A 1 346 ? -22.690 7.078 12.811 1.00 80.25 346 LEU A CA 1
ATOM 2868 C C . LEU A 1 346 ? -22.028 7.655 14.066 1.00 80.25 346 LEU A C 1
ATOM 2870 O O . LEU A 1 346 ? -20.915 7.274 14.439 1.00 80.25 346 LEU A O 1
ATOM 2874 N N . GLN A 1 347 ? -22.740 8.565 14.729 1.00 69.06 347 GLN A N 1
ATOM 2875 C CA . GLN A 1 347 ? -22.420 9.024 16.080 1.00 69.06 347 GLN A CA 1
ATOM 2876 C C . GLN A 1 347 ? -23.373 8.339 17.059 1.00 69.06 347 GLN A C 1
ATOM 2878 O O . GLN A 1 347 ? -24.577 8.291 16.817 1.00 69.06 347 GLN A O 1
ATOM 2883 N N . HIS A 1 348 ? -22.842 7.795 18.153 1.00 67.62 348 HIS A N 1
ATOM 2884 C CA . HIS A 1 348 ? -23.635 7.080 19.156 1.00 67.62 348 HIS A CA 1
ATOM 2885 C C . HIS A 1 348 ? -23.393 7.682 20.546 1.00 67.62 348 HIS A C 1
ATOM 2887 O O . HIS A 1 348 ? -22.231 7.897 20.894 1.00 67.62 348 HIS A O 1
ATOM 2893 N N . PRO A 1 349 ? -24.424 7.885 21.395 1.00 63.88 349 PRO A N 1
ATOM 2894 C CA . PRO A 1 349 ? -24.254 8.456 22.739 1.00 63.88 349 PRO A CA 1
ATOM 2895 C C . PRO A 1 349 ? -23.229 7.717 23.617 1.00 63.88 349 PRO A C 1
ATOM 2897 O O . PRO A 1 349 ? -22.577 8.323 24.465 1.00 63.88 349 PRO A O 1
ATOM 2900 N N . LEU A 1 350 ? -23.054 6.410 23.387 1.00 63.44 350 LEU A N 1
ATOM 2901 C CA . LEU A 1 350 ? -22.034 5.585 24.052 1.00 63.44 350 LEU A CA 1
ATOM 2902 C C . LEU A 1 350 ? -20.600 6.069 23.801 1.00 63.44 350 LEU A C 1
ATOM 2904 O O . LEU A 1 350 ? -19.781 5.918 24.695 1.00 63.44 350 LEU A O 1
ATOM 2908 N N . GLN A 1 351 ? -20.298 6.685 22.653 1.00 66.75 351 GLN A N 1
ATOM 2909 C CA . GLN A 1 351 ? -18.956 7.208 22.352 1.00 66.75 351 GLN A CA 1
ATOM 2910 C C . GLN A 1 351 ? -18.523 8.301 23.337 1.00 66.75 351 GLN A C 1
ATOM 2912 O O . GLN A 1 351 ? -17.345 8.423 23.642 1.00 66.75 351 GLN A O 1
ATOM 2917 N N . ASN A 1 352 ? -19.477 9.090 23.841 1.00 66.75 352 ASN A N 1
ATOM 2918 C CA . ASN A 1 352 ? -19.191 10.171 24.783 1.00 66.75 352 ASN A CA 1
ATOM 2919 C C . ASN A 1 352 ? -19.163 9.675 26.238 1.00 66.75 352 ASN A C 1
ATOM 2921 O O . ASN A 1 352 ? -18.464 10.255 27.073 1.00 66.75 352 ASN A O 1
ATOM 2925 N N . LYS A 1 353 ? -19.946 8.626 26.536 1.00 66.00 353 LYS A N 1
ATOM 2926 C CA . LYS A 1 353 ? -20.082 8.031 27.876 1.00 66.00 353 LYS A CA 1
ATOM 2927 C C . LYS A 1 353 ? -18.974 7.025 28.213 1.00 66.00 353 LYS A C 1
ATOM 2929 O O . LYS A 1 353 ? -18.707 6.824 29.398 1.00 66.00 353 LYS A O 1
ATOM 2934 N N . LEU A 1 354 ? -18.378 6.397 27.198 1.00 56.88 354 LEU A N 1
ATOM 2935 C CA . LEU A 1 354 ? -17.143 5.608 27.278 1.00 56.88 354 LEU A CA 1
ATOM 2936 C C . LEU A 1 354 ? -15.918 6.537 27.165 1.00 56.88 354 LEU A C 1
ATOM 2938 O O . LEU A 1 354 ? -14.881 6.205 27.773 1.00 56.88 354 LEU A O 1
#